Protein AF-A0AAV0W9L5-F1 (afdb_monomer)

Structure (mmCIF, N/CA/C/O backbone):
data_AF-A0AAV0W9L5-F1
#
_entry.id   AF-A0AAV0W9L5-F1
#
loop_
_atom_site.group_PDB
_atom_site.id
_atom_site.type_symbol
_atom_site.label_atom_id
_atom_site.label_alt_id
_atom_site.label_comp_id
_atom_site.label_asym_id
_atom_site.label_entity_id
_atom_site.label_seq_id
_atom_site.pdbx_PDB_ins_code
_atom_site.Cartn_x
_atom_site.Cartn_y
_atom_site.Cartn_z
_atom_site.occupancy
_atom_site.B_iso_or_equiv
_atom_site.auth_seq_id
_atom_site.auth_comp_id
_atom_site.auth_asym_id
_atom_site.auth_atom_id
_atom_site.pdbx_PDB_model_num
ATOM 1 N N . MET A 1 1 ? 42.269 -16.163 -58.614 1.00 36.28 1 MET A N 1
ATOM 2 C CA . MET A 1 1 ? 41.557 -16.070 -57.320 1.00 36.28 1 MET A CA 1
ATOM 3 C C . MET A 1 1 ? 40.620 -14.873 -57.363 1.00 36.28 1 MET A C 1
ATOM 5 O O . MET A 1 1 ? 41.097 -13.750 -57.353 1.00 36.28 1 MET A O 1
ATOM 9 N N . LYS A 1 2 ? 39.309 -15.096 -57.503 1.00 40.75 2 LYS A N 1
ATOM 10 C CA . LYS A 1 2 ? 38.299 -14.035 -57.377 1.00 40.75 2 LYS A CA 1
ATOM 11 C C . LYS A 1 2 ? 37.856 -13.995 -55.917 1.00 40.75 2 LYS A C 1
ATOM 13 O O . LYS A 1 2 ? 37.366 -15.004 -55.423 1.00 40.75 2 LYS A O 1
ATOM 18 N N . ARG A 1 3 ? 38.032 -12.860 -55.246 1.00 41.53 3 ARG A N 1
ATOM 19 C CA . ARG A 1 3 ? 37.416 -12.588 -53.945 1.00 41.53 3 ARG A CA 1
ATOM 20 C C . ARG A 1 3 ? 36.785 -11.207 -54.044 1.00 41.53 3 ARG A C 1
ATOM 22 O O . ARG A 1 3 ? 37.485 -10.204 -54.087 1.00 41.53 3 ARG A O 1
ATOM 29 N N . SER A 1 4 ? 35.472 -11.192 -54.225 1.00 47.16 4 SER A N 1
ATOM 30 C CA . SER A 1 4 ? 34.643 -9.992 -54.219 1.00 47.16 4 SER A CA 1
ATOM 31 C C . SER A 1 4 ? 33.645 -10.179 -53.090 1.00 47.16 4 SER A C 1
ATOM 33 O O . SER A 1 4 ? 32.497 -10.528 -53.345 1.00 47.16 4 SER A O 1
ATOM 35 N N . ASP A 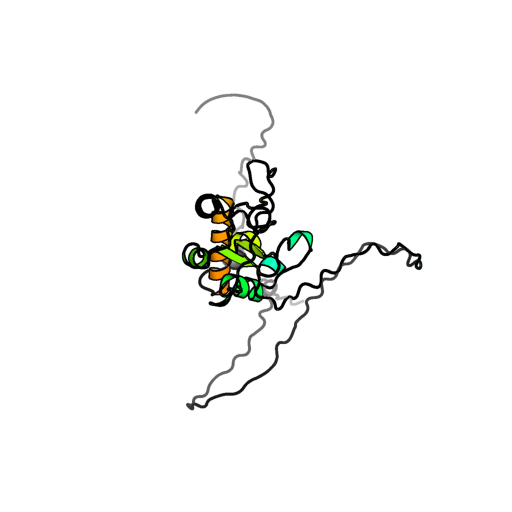1 5 ? 34.099 -9.945 -51.865 1.00 51.50 5 ASP A N 1
ATOM 36 C CA . ASP A 1 5 ? 33.205 -9.804 -50.723 1.00 51.50 5 ASP A CA 1
ATOM 37 C C . ASP A 1 5 ? 33.152 -8.303 -50.430 1.00 51.50 5 ASP A C 1
ATOM 39 O O . ASP A 1 5 ? 34.161 -7.686 -50.073 1.00 51.50 5 ASP A O 1
ATOM 43 N N . LYS A 1 6 ? 32.006 -7.669 -50.704 1.00 64.31 6 LYS A N 1
ATOM 44 C CA . LYS A 1 6 ? 31.825 -6.249 -50.393 1.00 64.31 6 LYS A CA 1
ATOM 45 C C . LYS A 1 6 ? 31.810 -6.119 -48.874 1.00 64.31 6 LYS A C 1
ATOM 47 O O . LYS A 1 6 ? 31.148 -6.887 -48.188 1.00 64.31 6 LYS A O 1
ATOM 52 N N . ILE A 1 7 ? 32.474 -5.096 -48.339 1.00 51.09 7 ILE A N 1
ATOM 53 C CA . ILE A 1 7 ? 32.541 -4.838 -46.887 1.00 51.09 7 ILE A CA 1
ATOM 54 C C . ILE A 1 7 ? 31.151 -4.697 -46.228 1.00 51.09 7 ILE A C 1
ATOM 56 O O . ILE A 1 7 ? 31.009 -4.859 -45.020 1.00 51.09 7 ILE A O 1
ATOM 60 N N . THR A 1 8 ? 30.113 -4.438 -47.030 1.00 50.66 8 THR A N 1
ATOM 61 C CA . THR A 1 8 ? 28.702 -4.408 -46.625 1.00 50.66 8 THR A CA 1
ATOM 62 C C . THR A 1 8 ? 28.175 -5.756 -46.129 1.00 50.66 8 THR A C 1
ATOM 64 O O . THR A 1 8 ? 27.226 -5.777 -45.351 1.00 50.66 8 THR A O 1
ATOM 67 N N . ASP A 1 9 ? 28.789 -6.870 -46.527 1.00 51.19 9 ASP A N 1
ATOM 68 C CA . ASP A 1 9 ? 28.332 -8.214 -46.162 1.00 51.19 9 ASP A CA 1
ATOM 69 C C . ASP A 1 9 ? 28.755 -8.618 -44.740 1.00 51.19 9 ASP A C 1
ATOM 71 O O . ASP A 1 9 ? 28.134 -9.488 -44.134 1.00 51.19 9 ASP A O 1
ATOM 75 N N . LEU A 1 10 ? 29.735 -7.921 -44.150 1.00 50.38 10 LEU A N 1
ATOM 76 C CA . LEU A 1 10 ? 30.171 -8.130 -42.762 1.00 50.38 10 LEU A CA 1
ATOM 77 C C . LEU A 1 10 ? 29.168 -7.601 -41.722 1.00 50.38 10 LEU A C 1
ATOM 79 O O . LEU A 1 10 ? 29.225 -7.999 -40.561 1.00 50.38 10 LEU A O 1
ATOM 83 N N . PHE A 1 11 ? 28.246 -6.721 -42.126 1.00 50.25 11 PHE A N 1
ATOM 84 C CA . PHE A 1 11 ? 27.279 -6.073 -41.232 1.00 50.25 11 PHE A CA 1
ATOM 85 C C . PHE A 1 11 ? 25.836 -6.543 -41.443 1.00 50.25 11 PHE A C 1
ATOM 87 O O . PHE A 1 11 ? 24.908 -5.926 -40.914 1.00 50.25 11 PHE A O 1
ATOM 94 N N . GLN A 1 12 ? 25.618 -7.641 -42.175 1.00 47.16 12 GLN A N 1
ATOM 95 C CA . GLN A 1 12 ? 24.298 -8.264 -42.244 1.00 47.16 12 GLN A CA 1
ATOM 96 C C . GLN A 1 12 ? 23.963 -8.914 -40.894 1.00 47.16 12 GLN A C 1
ATOM 98 O O . GLN A 1 12 ? 24.147 -10.110 -40.674 1.00 47.16 12 GLN A O 1
ATOM 103 N N . LEU A 1 13 ? 23.446 -8.104 -39.967 1.00 46.97 13 LEU A N 1
ATOM 104 C CA . LEU A 1 13 ? 22.686 -8.599 -38.830 1.00 46.97 13 LEU A CA 1
ATOM 105 C C . LEU A 1 13 ? 21.569 -9.478 -39.387 1.00 46.97 13 LEU A C 1
ATOM 107 O O . LEU A 1 13 ? 20.776 -9.035 -40.220 1.00 46.97 13 LEU A O 1
ATOM 111 N N . ARG A 1 14 ? 21.538 -10.729 -38.927 1.00 36.94 14 ARG A N 1
ATOM 112 C CA . ARG A 1 14 ? 20.498 -11.719 -39.200 1.00 36.94 14 ARG A CA 1
ATOM 113 C C . ARG A 1 14 ? 19.131 -11.089 -38.930 1.00 36.94 14 ARG A C 1
ATOM 115 O O . ARG A 1 14 ? 18.663 -11.054 -37.797 1.00 36.94 14 ARG A O 1
ATOM 122 N N . THR A 1 15 ? 18.494 -10.561 -39.968 1.00 37.28 15 THR A N 1
ATOM 123 C CA . THR A 1 15 ? 17.088 -10.189 -39.894 1.00 37.28 15 THR A CA 1
ATOM 124 C C . THR A 1 15 ? 16.319 -11.494 -39.988 1.00 37.28 15 THR A C 1
ATOM 126 O O . THR A 1 15 ? 16.286 -12.147 -41.031 1.00 37.28 15 THR A O 1
ATOM 129 N N . ASN A 1 16 ? 15.739 -11.930 -38.870 1.00 31.92 16 ASN A N 1
ATOM 130 C CA . ASN A 1 16 ? 14.696 -12.940 -38.932 1.00 31.92 16 ASN A CA 1
ATOM 131 C C . ASN A 1 16 ? 13.551 -12.324 -39.738 1.00 31.92 16 ASN A C 1
ATOM 133 O O . ASN A 1 16 ? 12.864 -11.406 -39.292 1.00 31.92 16 ASN A O 1
ATOM 137 N N . LYS A 1 17 ? 13.436 -12.779 -40.982 1.00 34.38 17 LYS A N 1
ATOM 138 C CA . LYS A 1 17 ? 12.419 -12.375 -41.940 1.00 34.38 17 LYS A CA 1
ATOM 139 C C . LYS A 1 17 ? 11.072 -12.852 -41.398 1.00 34.38 17 LYS A C 1
ATOM 141 O O . LYS A 1 17 ? 10.815 -14.052 -41.370 1.00 34.38 17 LYS A O 1
ATOM 146 N N . LEU A 1 18 ? 10.235 -11.924 -40.944 1.00 32.75 18 LEU A N 1
ATOM 147 C CA . LEU A 1 18 ? 8.829 -12.215 -40.676 1.00 32.75 18 LEU A CA 1
ATOM 148 C C . LEU A 1 18 ? 8.148 -12.552 -42.023 1.00 32.75 18 LEU A C 1
ATOM 150 O O . LEU A 1 18 ? 8.440 -11.869 -43.016 1.00 32.75 18 LEU A O 1
ATOM 154 N N . PRO A 1 19 ? 7.299 -13.592 -42.115 1.00 31.72 19 PRO A N 1
ATOM 155 C CA . PRO A 1 19 ? 6.666 -13.961 -43.377 1.00 31.72 19 PRO A CA 1
ATOM 156 C C . PRO A 1 19 ? 5.723 -12.854 -43.857 1.00 31.72 19 PRO A C 1
ATOM 158 O O . PRO A 1 19 ? 4.956 -12.297 -43.076 1.00 31.72 19 PRO A O 1
ATOM 161 N N . LYS A 1 20 ? 5.771 -12.558 -45.159 1.00 33.00 20 LYS A N 1
ATOM 162 C CA . LYS A 1 20 ? 4.739 -11.779 -45.849 1.00 33.00 20 LYS A CA 1
ATOM 163 C C . LYS A 1 20 ? 3.545 -12.693 -46.120 1.00 33.00 20 LYS A C 1
ATOM 165 O O . LYS A 1 20 ? 3.737 -13.745 -46.725 1.00 33.00 20 LYS A O 1
ATOM 170 N N . THR A 1 21 ? 2.342 -12.257 -45.773 1.00 28.84 21 THR A N 1
ATOM 171 C CA . THR A 1 21 ? 1.103 -12.731 -46.398 1.00 28.84 21 THR A CA 1
ATOM 172 C C . THR A 1 21 ? 0.445 -11.548 -47.103 1.00 28.84 21 THR A C 1
ATOM 174 O O . THR A 1 21 ? 0.344 -10.459 -46.544 1.00 28.84 21 THR A O 1
ATOM 177 N N . THR A 1 22 ? 0.078 -11.754 -48.364 1.00 28.27 22 THR A N 1
ATOM 178 C CA . THR A 1 22 ? -0.731 -10.843 -49.179 1.00 28.27 22 THR A CA 1
ATOM 179 C C . THR A 1 22 ? -2.126 -11.436 -49.343 1.00 28.27 22 THR A C 1
ATOM 181 O O . THR A 1 22 ? -2.240 -12.593 -49.739 1.00 28.27 22 THR A O 1
ATOM 184 N N . ASP A 1 23 ? -3.108 -10.590 -49.031 1.00 30.20 23 ASP A N 1
ATOM 185 C CA . ASP A 1 23 ? -4.458 -10.407 -49.582 1.00 30.20 23 ASP A CA 1
ATOM 186 C C . ASP A 1 23 ? -5.459 -11.575 -49.639 1.00 30.20 23 ASP A C 1
ATOM 188 O O . ASP A 1 23 ? -5.257 -12.579 -50.317 1.00 30.20 23 ASP A O 1
ATOM 192 N N . THR A 1 24 ? -6.624 -11.380 -49.004 1.00 29.44 24 THR A N 1
ATOM 193 C CA . THR A 1 24 ? -7.940 -11.253 -49.678 1.00 29.44 24 THR A CA 1
ATOM 194 C C . THR A 1 24 ? -9.064 -10.940 -48.677 1.00 29.44 24 THR A C 1
ATOM 196 O O . THR A 1 24 ? -9.029 -11.346 -47.517 1.00 29.44 24 THR A O 1
ATOM 199 N N . ASP A 1 25 ? -10.038 -10.168 -49.155 1.00 27.20 25 ASP A N 1
ATOM 200 C CA . ASP A 1 25 ? -11.233 -9.666 -48.471 1.00 27.20 25 ASP A CA 1
ATOM 201 C C . ASP A 1 25 ? -12.194 -10.776 -47.992 1.00 27.20 25 ASP A C 1
ATOM 203 O O . ASP A 1 25 ? -12.324 -11.797 -48.663 1.00 27.20 25 ASP A O 1
ATOM 207 N N . ASN A 1 26 ? -12.932 -10.556 -46.887 1.00 27.97 26 ASN A N 1
ATOM 208 C CA . ASN A 1 26 ? -14.406 -10.40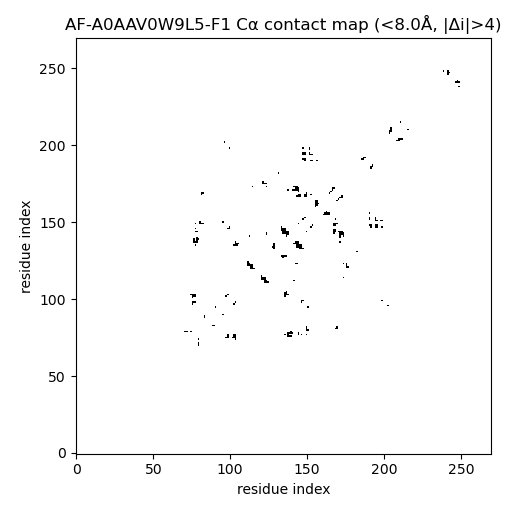6 -46.845 1.00 27.97 26 ASN A CA 1
ATOM 209 C C . ASN A 1 26 ? -14.998 -10.583 -45.416 1.00 27.97 26 ASN A C 1
ATOM 211 O O . ASN A 1 26 ? -14.433 -11.227 -44.538 1.00 27.97 26 ASN A O 1
ATOM 215 N N . ILE A 1 27 ? -16.159 -9.959 -45.226 1.00 31.06 27 ILE A N 1
ATOM 216 C CA . ILE A 1 27 ? -16.960 -9.670 -44.024 1.00 31.06 27 ILE A CA 1
ATOM 217 C C . ILE A 1 27 ? -17.587 -10.908 -43.342 1.00 31.06 27 ILE A C 1
ATOM 219 O O . ILE A 1 27 ? -18.083 -11.799 -44.026 1.00 31.06 27 ILE A O 1
ATOM 223 N N . GLY A 1 28 ? -17.728 -10.875 -42.003 1.00 23.97 28 GLY A N 1
ATOM 224 C CA . GLY A 1 28 ? -18.746 -11.653 -41.270 1.00 23.97 28 GLY A CA 1
ATOM 225 C C . GLY A 1 28 ? -18.508 -11.819 -39.759 1.00 23.97 28 GLY A C 1
ATOM 226 O O . GLY A 1 28 ? -17.534 -12.438 -39.354 1.00 23.97 28 GLY A O 1
ATOM 227 N N . ASN A 1 29 ? -19.420 -11.289 -38.933 1.00 27.05 29 ASN A N 1
ATOM 228 C CA . ASN A 1 29 ? -19.552 -11.537 -37.483 1.00 27.05 29 ASN A CA 1
ATOM 229 C C . ASN A 1 29 ? -19.685 -13.036 -37.136 1.00 27.05 29 ASN A C 1
ATOM 231 O O . ASN A 1 29 ? -20.270 -13.756 -37.938 1.00 27.05 29 ASN A O 1
ATOM 235 N N . ILE A 1 30 ? -19.282 -13.447 -35.916 1.00 28.11 30 ILE A N 1
ATOM 236 C CA . ILE A 1 30 ? -20.011 -14.317 -34.948 1.00 28.11 30 ILE A CA 1
ATOM 237 C C . ILE A 1 30 ? -19.164 -14.518 -33.662 1.00 28.11 30 ILE A C 1
ATOM 239 O O . ILE A 1 30 ? -17.937 -14.523 -33.698 1.00 28.11 30 ILE A O 1
ATOM 243 N N . GLU A 1 31 ? -19.864 -14.623 -32.527 1.00 24.39 31 GLU A N 1
ATOM 244 C CA . GLU A 1 31 ? -19.412 -14.750 -31.133 1.00 24.39 31 GLU A CA 1
ATOM 245 C C . GLU A 1 31 ? -18.663 -16.049 -30.753 1.00 24.39 31 GLU A C 1
ATOM 247 O O . GLU A 1 31 ? -18.917 -17.116 -31.302 1.00 24.39 31 GLU A O 1
ATOM 252 N N . SER A 1 32 ? -17.898 -15.934 -29.652 1.00 27.36 32 SER A N 1
ATOM 253 C CA . SER A 1 32 ? -17.550 -16.941 -28.621 1.00 27.36 32 SER A CA 1
ATOM 254 C C . SER A 1 32 ? -16.733 -18.192 -28.994 1.00 27.36 32 SER A C 1
ATOM 256 O O . SER A 1 32 ? -17.109 -18.956 -29.871 1.00 27.36 32 SER A O 1
ATOM 258 N N . VAL A 1 33 ? -15.658 -18.446 -28.230 1.00 28.22 33 VAL A N 1
ATOM 259 C CA . VAL A 1 33 ? -15.393 -19.657 -27.408 1.00 28.22 33 VAL A CA 1
ATOM 260 C C . VAL A 1 33 ? -13.917 -19.682 -26.960 1.00 28.22 33 VAL A C 1
ATOM 262 O O . VAL A 1 33 ? -13.027 -19.113 -27.587 1.00 28.22 33 VAL A O 1
ATOM 265 N N . GLU A 1 34 ? -13.729 -20.282 -25.790 1.00 26.25 34 GLU A N 1
ATOM 266 C CA . GLU A 1 34 ? -12.566 -20.385 -24.916 1.00 26.25 34 GLU A CA 1
ATOM 267 C C . GLU A 1 34 ? -11.383 -21.234 -25.443 1.00 26.25 34 GLU A C 1
ATOM 269 O O . GLU A 1 34 ? -11.541 -22.124 -26.274 1.00 26.25 34 GLU A O 1
ATOM 274 N N . ASN A 1 35 ? -10.244 -21.013 -24.771 1.00 27.08 35 ASN A N 1
ATOM 275 C CA . ASN A 1 35 ? -9.199 -21.968 -24.367 1.00 27.08 35 ASN A CA 1
ATOM 276 C C . ASN A 1 35 ? -7.935 -22.258 -25.217 1.00 27.08 35 ASN A C 1
ATOM 278 O O . ASN A 1 35 ? -7.963 -22.714 -26.352 1.00 27.08 35 ASN A O 1
ATOM 282 N N . GLU A 1 36 ? -6.823 -22.088 -24.478 1.00 26.47 36 GLU A N 1
ATOM 283 C CA . GLU A 1 36 ? -5.532 -22.800 -24.472 1.00 26.47 36 GLU A CA 1
ATOM 284 C C . GLU A 1 36 ? -4.489 -22.576 -25.585 1.00 26.47 36 GLU A C 1
ATOM 286 O O . GLU A 1 36 ? -4.580 -23.098 -26.691 1.00 26.47 36 GLU A O 1
ATOM 291 N N . ASN A 1 37 ? -3.381 -21.904 -25.220 1.00 28.44 37 ASN A N 1
ATOM 292 C CA . ASN A 1 37 ? -2.069 -22.552 -25.009 1.00 28.44 37 ASN A CA 1
ATOM 293 C C . ASN A 1 37 ? -0.967 -21.510 -24.718 1.00 28.44 37 ASN A C 1
ATOM 295 O O . ASN A 1 37 ? -0.464 -20.842 -25.622 1.00 28.44 37 ASN A O 1
ATOM 299 N N . VAL A 1 38 ? -0.549 -21.388 -23.453 1.00 30.02 38 VAL A N 1
ATOM 300 C CA . VAL A 1 38 ? 0.655 -20.626 -23.076 1.00 30.02 38 VAL A CA 1
ATOM 301 C C . VAL A 1 38 ? 1.852 -21.571 -23.140 1.00 30.02 38 VAL A C 1
ATOM 303 O O . VAL A 1 38 ? 2.041 -22.416 -22.270 1.00 30.02 38 VAL A O 1
ATOM 306 N N . VAL A 1 39 ? 2.665 -21.428 -24.187 1.00 27.72 39 VAL A N 1
ATOM 307 C CA . VAL A 1 39 ? 3.975 -22.080 -24.288 1.00 27.72 39 VAL A CA 1
ATOM 308 C C . VAL A 1 39 ? 4.951 -21.377 -23.345 1.00 27.72 39 VAL A C 1
ATOM 310 O O . VAL A 1 39 ? 5.401 -20.259 -23.594 1.00 27.72 39 VAL A O 1
ATOM 313 N N . SER A 1 40 ? 5.286 -22.058 -22.253 1.00 28.11 40 SER A N 1
ATOM 314 C CA . SER A 1 40 ? 6.380 -21.707 -21.349 1.00 28.11 40 SER A CA 1
ATOM 315 C C . SER A 1 40 ? 7.719 -21.938 -22.051 1.00 28.11 40 SER A C 1
ATOM 317 O O . SER A 1 40 ? 8.072 -23.076 -22.348 1.00 28.11 40 SER A O 1
ATOM 319 N N . THR A 1 41 ? 8.486 -20.877 -22.308 1.00 27.56 41 THR A N 1
ATOM 320 C CA . THR A 1 41 ? 9.897 -21.015 -22.704 1.00 27.56 41 THR A CA 1
ATOM 321 C C . THR A 1 41 ? 10.770 -20.719 -21.491 1.00 27.56 41 THR A C 1
ATOM 323 O O . THR A 1 41 ? 10.965 -19.564 -21.116 1.00 27.56 41 THR A O 1
ATOM 326 N N . SER A 1 42 ? 11.262 -21.780 -20.857 1.00 31.06 42 SER A N 1
ATOM 327 C CA . SER A 1 42 ? 12.259 -21.732 -19.788 1.00 31.06 42 SER A CA 1
ATOM 328 C C . SER A 1 42 ? 13.623 -21.393 -20.389 1.00 31.06 42 SER A C 1
ATOM 330 O O . SER A 1 42 ? 14.108 -22.110 -21.263 1.00 31.06 42 SER A O 1
ATOM 332 N N . ILE A 1 43 ? 14.251 -20.309 -19.935 1.00 29.16 43 ILE A N 1
ATOM 333 C CA . ILE A 1 43 ? 15.624 -19.964 -20.316 1.00 29.16 43 ILE A CA 1
ATOM 334 C C . ILE A 1 43 ? 16.558 -20.595 -19.278 1.00 29.16 43 ILE A C 1
ATOM 336 O O . ILE A 1 43 ? 16.564 -20.187 -18.118 1.00 29.16 43 ILE A O 1
ATOM 340 N N . ASN A 1 44 ? 17.314 -21.608 -19.710 1.00 27.98 44 ASN A N 1
ATOM 341 C CA . ASN A 1 44 ? 18.426 -22.198 -18.966 1.00 27.98 44 ASN A CA 1
ATOM 342 C C . ASN A 1 44 ? 19.553 -21.172 -18.816 1.00 27.98 44 ASN A C 1
ATOM 344 O O . ASN A 1 44 ? 19.990 -20.584 -19.806 1.00 27.98 44 ASN A O 1
ATOM 348 N N . PHE A 1 45 ? 20.041 -20.992 -17.591 1.00 28.64 45 PHE A N 1
ATOM 349 C CA . PHE A 1 45 ? 21.291 -20.291 -17.324 1.00 28.64 45 PHE A CA 1
ATOM 350 C C . PHE A 1 45 ? 22.376 -21.345 -17.083 1.00 28.64 45 PHE A C 1
ATOM 352 O O . PHE A 1 45 ? 22.375 -22.009 -16.047 1.00 28.64 45 PHE A O 1
ATOM 359 N N . ASP A 1 46 ? 23.275 -21.510 -18.054 1.00 26.77 46 ASP A N 1
ATOM 360 C CA . ASP A 1 46 ? 24.507 -22.279 -17.879 1.00 26.77 46 ASP A CA 1
ATOM 361 C C . ASP A 1 46 ? 25.371 -21.593 -16.814 1.00 26.77 46 ASP A C 1
ATOM 363 O O . ASP A 1 46 ? 25.754 -20.430 -16.951 1.00 26.77 46 ASP A O 1
ATOM 367 N N . SER A 1 47 ? 25.666 -22.317 -15.737 1.00 35.00 47 SER A N 1
ATOM 368 C CA . SER A 1 47 ? 26.721 -21.976 -14.784 1.00 35.00 47 SER A CA 1
ATOM 369 C C . SER A 1 47 ? 27.761 -23.086 -14.844 1.00 35.00 47 SER A C 1
ATOM 371 O O . SER A 1 47 ? 27.507 -24.198 -14.385 1.00 35.00 47 SER A O 1
ATOM 373 N N . GLN A 1 48 ? 28.914 -22.790 -15.439 1.00 30.66 48 GLN A N 1
ATOM 374 C CA . GLN A 1 48 ? 30.114 -23.613 -15.325 1.00 30.66 48 GLN A CA 1
ATOM 375 C C . GLN A 1 48 ? 31.074 -22.997 -14.302 1.00 30.66 48 GLN A C 1
ATOM 377 O O . GLN A 1 48 ? 31.230 -21.779 -14.238 1.00 30.66 48 GLN A O 1
ATOM 382 N N . ASP A 1 49 ? 31.701 -23.908 -13.557 1.00 30.05 49 ASP A N 1
ATOM 383 C CA . ASP A 1 49 ? 32.853 -23.784 -12.659 1.00 30.05 49 ASP A CA 1
ATOM 384 C C . ASP A 1 49 ? 32.654 -23.217 -11.247 1.00 30.05 49 ASP A C 1
ATOM 386 O O . ASP A 1 49 ? 32.975 -22.064 -10.981 1.00 30.05 49 ASP A O 1
ATOM 390 N N . ILE A 1 50 ? 32.299 -24.108 -10.303 1.00 31.78 50 ILE A N 1
ATOM 391 C CA . ILE A 1 50 ? 33.102 -24.357 -9.085 1.00 31.78 50 ILE A CA 1
ATOM 392 C C . ILE A 1 50 ? 33.129 -25.876 -8.822 1.00 31.78 50 ILE A C 1
ATOM 394 O O . ILE A 1 50 ? 32.104 -26.550 -8.902 1.00 31.78 50 ILE A O 1
ATOM 398 N N . GLY A 1 51 ? 34.335 -26.394 -8.576 1.00 29.14 51 GLY A N 1
ATOM 399 C CA . GLY A 1 51 ? 34.709 -27.804 -8.607 1.00 29.14 51 GLY A CA 1
ATOM 400 C C . GLY A 1 51 ? 33.999 -28.750 -7.636 1.00 29.14 51 GLY A C 1
ATOM 401 O O . GLY A 1 51 ? 33.519 -28.382 -6.565 1.00 29.14 51 GLY A O 1
ATOM 402 N N . SER A 1 52 ? 33.993 -30.007 -8.070 1.00 34.16 52 SER A N 1
ATOM 403 C CA . SER A 1 52 ? 33.674 -31.210 -7.314 1.00 34.16 52 SER A CA 1
ATOM 404 C C . SER A 1 52 ? 34.591 -31.371 -6.106 1.00 34.16 52 SER A C 1
ATOM 406 O O . SER A 1 52 ? 35.797 -31.224 -6.262 1.00 34.16 52 SER A O 1
ATOM 408 N N . ASP A 1 53 ? 34.030 -31.738 -4.954 1.00 30.00 53 ASP A N 1
ATOM 409 C CA . ASP A 1 53 ? 34.471 -32.916 -4.199 1.00 30.00 53 ASP A CA 1
ATOM 410 C C . ASP A 1 53 ? 33.480 -33.259 -3.069 1.00 30.00 53 ASP A C 1
ATOM 412 O O . ASP A 1 53 ? 33.067 -32.412 -2.282 1.00 30.00 53 ASP A O 1
ATOM 416 N N . ASN A 1 54 ? 33.157 -34.555 -2.999 1.00 35.31 54 ASN A N 1
ATOM 417 C CA . ASN A 1 54 ? 32.525 -35.306 -1.905 1.00 35.31 54 ASN A CA 1
ATOM 418 C C . ASN A 1 54 ? 31.017 -35.146 -1.629 1.00 35.31 54 ASN A C 1
ATOM 420 O O . ASN A 1 54 ? 30.567 -34.464 -0.712 1.00 35.31 54 ASN A O 1
ATOM 424 N N . ILE A 1 55 ? 30.251 -35.988 -2.332 1.00 35.81 55 ILE A N 1
ATOM 425 C CA . ILE A 1 55 ? 29.024 -36.607 -1.816 1.00 35.81 55 ILE A CA 1
ATOM 426 C C . ILE A 1 55 ? 29.424 -37.618 -0.729 1.00 35.81 55 ILE A C 1
ATOM 428 O O . ILE A 1 55 ? 30.027 -38.649 -1.020 1.00 35.81 55 ILE A O 1
ATOM 432 N N . GLY A 1 56 ? 29.081 -37.312 0.522 1.00 28.66 56 GLY A N 1
ATOM 433 C CA . GLY A 1 56 ? 29.192 -38.201 1.677 1.00 28.66 56 GLY A CA 1
ATOM 434 C C . GLY A 1 56 ? 27.908 -38.151 2.508 1.00 28.66 56 GLY A C 1
ATOM 435 O O . GLY A 1 56 ? 27.386 -37.077 2.791 1.00 28.66 56 GLY A O 1
ATOM 436 N N . ASN A 1 57 ? 27.381 -39.330 2.833 1.00 29.67 57 ASN A N 1
ATOM 437 C CA . ASN A 1 57 ? 26.089 -39.585 3.471 1.00 29.67 57 ASN A CA 1
ATOM 438 C C . ASN A 1 57 ? 25.865 -38.908 4.841 1.00 29.67 57 ASN A C 1
ATOM 440 O O . ASN A 1 57 ? 26.732 -38.933 5.705 1.00 29.67 57 ASN A O 1
ATOM 444 N N . ILE A 1 58 ? 24.629 -38.415 5.006 1.00 41.16 58 ILE A N 1
ATOM 445 C CA . ILE A 1 58 ? 23.702 -38.491 6.158 1.00 41.16 58 ILE A CA 1
ATOM 446 C C . ILE A 1 58 ? 24.325 -38.751 7.542 1.00 41.16 58 ILE A C 1
ATOM 448 O O . ILE A 1 58 ? 24.637 -39.897 7.827 1.00 41.16 58 ILE A O 1
ATOM 452 N N . GLU A 1 59 ? 24.252 -37.766 8.453 1.00 26.58 59 GLU A N 1
ATOM 453 C CA . GLU A 1 59 ? 23.835 -37.982 9.853 1.00 26.58 59 GLU A CA 1
ATOM 454 C C . GLU A 1 59 ? 23.122 -36.742 10.440 1.00 26.58 59 GLU A C 1
ATOM 456 O O . GLU A 1 59 ? 23.635 -35.627 10.432 1.00 26.58 59 GLU A O 1
ATOM 461 N N . ASN A 1 60 ? 21.903 -36.981 10.937 1.00 40.25 60 ASN A N 1
ATOM 462 C CA . ASN A 1 60 ? 21.161 -36.275 11.989 1.00 40.25 60 ASN A CA 1
ATOM 463 C C . ASN A 1 60 ? 21.664 -34.895 12.465 1.00 40.25 60 ASN A C 1
ATOM 465 O O . ASN A 1 60 ? 22.497 -34.806 13.368 1.00 40.25 60 ASN A O 1
ATOM 469 N N . VAL A 1 61 ? 20.962 -33.830 12.061 1.00 31.47 61 VAL A N 1
ATOM 470 C CA . VAL A 1 61 ? 20.815 -32.636 12.907 1.00 31.47 61 VAL A CA 1
ATOM 471 C C . VAL A 1 61 ? 19.330 -32.385 13.156 1.00 31.47 61 VAL A C 1
ATOM 473 O O . VAL A 1 61 ? 18.522 -32.218 12.249 1.00 31.47 61 VAL A O 1
ATOM 476 N N . LYS A 1 62 ? 19.013 -32.482 14.443 1.00 28.92 62 LYS A N 1
ATOM 477 C CA . LYS A 1 62 ? 17.725 -32.447 15.129 1.00 28.92 62 LYS A CA 1
ATOM 478 C C . LYS A 1 62 ? 16.738 -31.417 14.566 1.00 28.92 62 LYS A C 1
ATOM 480 O O . LYS A 1 62 ? 17.068 -30.248 14.415 1.00 28.92 62 LYS A O 1
ATOM 485 N N . ASN A 1 63 ? 15.498 -31.882 14.386 1.00 35.00 63 ASN A N 1
ATOM 486 C CA . ASN A 1 63 ? 14.282 -31.074 14.338 1.00 35.00 63 ASN A CA 1
ATOM 487 C C . ASN A 1 63 ? 14.309 -29.993 15.427 1.00 35.00 63 ASN A C 1
ATOM 489 O O . ASN A 1 63 ? 14.128 -30.297 16.608 1.00 35.00 63 ASN A O 1
ATOM 493 N N . GLU A 1 64 ? 14.448 -28.738 15.021 1.00 30.02 64 GLU A N 1
ATOM 494 C CA . GLU A 1 64 ? 13.955 -27.618 15.807 1.00 30.02 64 GLU A CA 1
ATOM 495 C C . GLU A 1 64 ? 12.561 -27.261 15.289 1.00 30.02 64 GLU A C 1
ATOM 497 O O . GLU A 1 64 ? 12.351 -27.043 14.097 1.00 30.02 64 GLU A O 1
ATOM 502 N N . ASN A 1 65 ? 11.591 -27.295 16.203 1.00 40.50 65 ASN A N 1
ATOM 503 C CA . ASN A 1 65 ? 10.176 -27.027 15.976 1.00 40.50 65 ASN A CA 1
ATOM 504 C C . ASN A 1 65 ? 9.958 -25.691 15.249 1.00 40.50 65 ASN A C 1
ATOM 506 O O . ASN A 1 65 ? 9.817 -24.644 15.884 1.00 40.50 65 ASN A O 1
ATOM 510 N N . VAL A 1 66 ? 9.824 -25.730 13.925 1.00 38.28 66 VAL A N 1
ATOM 511 C CA . VAL A 1 66 ? 9.110 -24.679 13.205 1.00 38.28 66 VAL A CA 1
ATOM 512 C C . VAL A 1 66 ? 7.641 -24.885 13.539 1.00 38.28 66 VAL A C 1
ATOM 514 O O . VAL A 1 66 ? 6.998 -25.812 13.051 1.00 38.28 66 VAL A O 1
ATOM 517 N N . VAL A 1 67 ? 7.116 -24.048 14.435 1.00 35.62 67 VAL A N 1
ATOM 518 C CA . VAL A 1 67 ? 5.674 -23.908 14.636 1.00 35.62 67 VAL A CA 1
ATOM 519 C C . VAL A 1 67 ? 5.096 -23.449 13.303 1.00 35.62 67 VAL A C 1
ATOM 521 O O . VAL A 1 67 ? 5.080 -22.260 12.983 1.00 35.62 67 VAL A O 1
ATOM 524 N N . SER A 1 68 ? 4.641 -24.414 12.508 1.00 36.94 68 SER A N 1
ATOM 525 C CA . SER A 1 68 ? 3.813 -24.198 11.333 1.00 36.94 68 SER A CA 1
ATOM 526 C C . SER A 1 68 ? 2.501 -23.603 11.819 1.00 36.94 68 SER A C 1
ATOM 528 O O . SER A 1 68 ? 1.528 -24.307 12.077 1.00 36.94 68 SER A O 1
ATOM 530 N N . THR A 1 69 ? 2.486 -22.286 12.013 1.00 43.41 69 THR A N 1
ATOM 531 C CA . THR A 1 69 ? 1.232 -21.554 12.134 1.00 43.41 69 THR A CA 1
ATOM 532 C C . THR A 1 69 ? 0.563 -21.717 10.782 1.00 43.41 69 THR A C 1
ATOM 534 O O . THR A 1 69 ? 0.992 -21.112 9.802 1.00 43.41 69 THR A O 1
ATOM 537 N N . SER A 1 70 ? -0.421 -22.605 10.702 1.00 54.50 70 SER A N 1
ATOM 538 C CA . SER A 1 70 ? -1.243 -22.803 9.519 1.00 54.50 70 SER A CA 1
ATOM 539 C C . SER A 1 70 ? -2.022 -21.515 9.266 1.00 54.50 70 SER A C 1
ATOM 541 O O . SER A 1 70 ? -3.115 -21.304 9.786 1.00 54.50 70 SER A O 1
ATOM 543 N N . ILE A 1 71 ? -1.422 -20.592 8.513 1.00 57.94 71 ILE A N 1
ATOM 544 C CA . ILE A 1 71 ? -2.117 -19.384 8.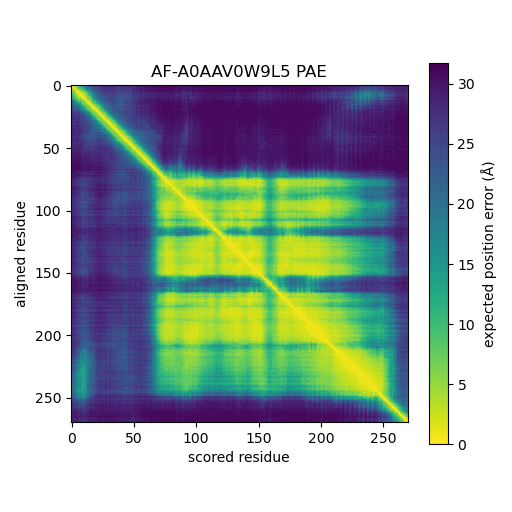087 1.00 57.94 71 ILE A CA 1
ATOM 545 C C . ILE A 1 71 ? -3.187 -19.830 7.107 1.00 57.94 71 ILE A C 1
ATOM 547 O O . ILE A 1 71 ? -2.891 -20.387 6.053 1.00 57.94 71 ILE A O 1
ATOM 551 N N . ASN A 1 72 ? -4.441 -19.585 7.467 1.00 65.12 72 ASN A N 1
ATOM 552 C CA . ASN A 1 72 ? -5.533 -19.712 6.526 1.00 65.12 72 ASN A CA 1
ATOM 553 C C . ASN A 1 72 ? -5.429 -18.560 5.511 1.00 65.12 72 ASN A C 1
ATOM 555 O O . ASN A 1 72 ? -5.913 -17.454 5.761 1.00 65.12 72 ASN A O 1
ATOM 559 N N . PHE A 1 73 ? -4.763 -18.823 4.385 1.00 65.06 73 PHE A N 1
ATOM 560 C CA . PHE A 1 73 ? -4.559 -17.872 3.288 1.00 65.06 73 PHE A CA 1
ATOM 561 C C . PHE A 1 73 ? -5.865 -17.438 2.598 1.00 65.06 73 PHE A C 1
ATOM 563 O O . PHE A 1 73 ? -5.868 -16.452 1.855 1.00 65.06 73 PHE A O 1
ATOM 570 N N . ASP A 1 74 ? -6.991 -18.097 2.878 1.00 68.25 74 ASP A N 1
ATOM 571 C CA . ASP A 1 74 ? -8.298 -17.685 2.364 1.00 68.25 74 ASP A CA 1
ATOM 572 C C . ASP A 1 74 ? -8.925 -16.571 3.200 1.00 68.25 74 ASP A C 1
ATOM 574 O O . ASP A 1 74 ? -9.741 -15.806 2.686 1.00 68.25 74 ASP A O 1
ATOM 578 N N . SER A 1 75 ? -8.471 -16.377 4.442 1.00 81.88 75 SER A N 1
ATOM 579 C CA . SER A 1 75 ? -9.003 -15.339 5.322 1.00 81.88 75 SER A CA 1
ATOM 580 C C . SER A 1 75 ? -8.835 -13.937 4.723 1.00 81.88 75 SER A C 1
ATOM 582 O O . SER A 1 75 ? -7.759 -13.577 4.230 1.00 81.88 75 SER A O 1
ATOM 584 N N . GLN A 1 76 ? -9.901 -13.134 4.770 1.00 87.81 76 GLN A N 1
ATOM 585 C CA . GLN A 1 76 ? -9.876 -11.690 4.506 1.00 87.81 76 GLN A CA 1
ATOM 586 C C . GLN A 1 76 ? -9.556 -10.873 5.772 1.00 87.81 76 GLN A C 1
ATOM 588 O O . GLN A 1 76 ? -9.517 -9.642 5.722 1.00 87.81 76 GLN A O 1
ATOM 593 N N . ASP A 1 77 ? -9.332 -11.533 6.911 1.00 90.06 77 ASP A N 1
ATOM 594 C CA . ASP A 1 77 ? -8.921 -10.878 8.149 1.00 90.06 77 ASP A CA 1
ATOM 595 C C . ASP A 1 77 ? -7.433 -10.505 8.078 1.00 90.06 77 ASP A C 1
ATOM 597 O O . ASP A 1 77 ? -6.551 -11.361 7.977 1.00 90.06 77 ASP A O 1
ATOM 601 N N . ILE A 1 78 ? -7.150 -9.204 8.167 1.00 89.44 78 ILE A N 1
ATOM 602 C CA . ILE A 1 78 ? -5.791 -8.648 8.129 1.00 89.44 78 ILE A CA 1
ATOM 603 C C . ILE A 1 78 ? -4.923 -9.171 9.283 1.00 89.44 78 ILE A C 1
ATOM 605 O O . ILE A 1 78 ? -3.706 -9.268 9.126 1.00 89.44 78 ILE A O 1
ATOM 609 N N . GLY A 1 79 ? -5.526 -9.562 10.410 1.00 87.31 79 GLY A N 1
ATOM 610 C CA . GLY A 1 79 ? -4.817 -10.144 11.551 1.00 87.31 79 GLY A CA 1
ATOM 611 C C . GLY A 1 79 ? -4.026 -11.404 11.202 1.00 87.31 79 GLY A C 1
ATOM 612 O O . GLY A 1 79 ? -2.927 -11.597 11.717 1.00 87.31 79 GLY A O 1
ATOM 613 N N . ALA A 1 80 ? -4.506 -12.211 10.247 1.00 87.38 80 ALA A N 1
ATOM 614 C CA . ALA A 1 80 ? -3.781 -13.393 9.770 1.00 87.38 80 ALA A CA 1
ATOM 615 C C . ALA A 1 80 ? -2.420 -13.037 9.135 1.00 87.38 80 ALA A C 1
ATOM 617 O O . ALA A 1 80 ? -1.477 -13.832 9.170 1.00 87.38 80 ALA A O 1
ATOM 618 N N . TYR A 1 81 ? -2.304 -11.814 8.611 1.00 86.50 81 TYR A N 1
ATOM 619 C CA . TYR A 1 81 ? -1.160 -11.300 7.860 1.00 86.50 81 TYR A CA 1
ATOM 620 C C . TYR A 1 81 ? -0.319 -10.306 8.669 1.00 86.50 81 TYR A C 1
ATOM 622 O O . TYR A 1 81 ? 0.431 -9.510 8.108 1.00 86.50 81 TYR A O 1
ATOM 630 N N . ILE A 1 82 ? -0.408 -10.337 9.998 1.00 85.19 82 ILE A N 1
ATOM 631 C CA . ILE A 1 82 ? 0.561 -9.644 10.847 1.00 85.19 82 ILE A CA 1
ATOM 632 C C . ILE A 1 82 ? 1.905 -10.387 10.794 1.00 85.19 82 ILE A C 1
ATOM 634 O O . ILE A 1 82 ? 1.953 -11.622 10.737 1.00 85.19 82 ILE A O 1
ATOM 638 N N . ASN A 1 83 ? 3.000 -9.624 10.833 1.00 78.81 83 ASN A N 1
ATOM 639 C CA . ASN A 1 83 ? 4.385 -10.107 10.874 1.00 78.81 83 ASN A CA 1
ATOM 640 C C . ASN A 1 83 ? 4.788 -10.994 9.690 1.00 78.81 83 ASN A C 1
ATOM 642 O O . ASN A 1 83 ? 5.593 -11.908 9.842 1.00 78.81 83 ASN A O 1
ATOM 646 N N . LEU A 1 84 ? 4.281 -10.697 8.489 1.00 77.31 84 LEU A N 1
ATOM 647 C CA . LEU A 1 84 ? 4.620 -11.421 7.251 1.00 77.31 84 LEU A CA 1
ATOM 648 C C . LEU A 1 84 ? 6.126 -11.619 7.056 1.00 77.31 84 LEU A C 1
AT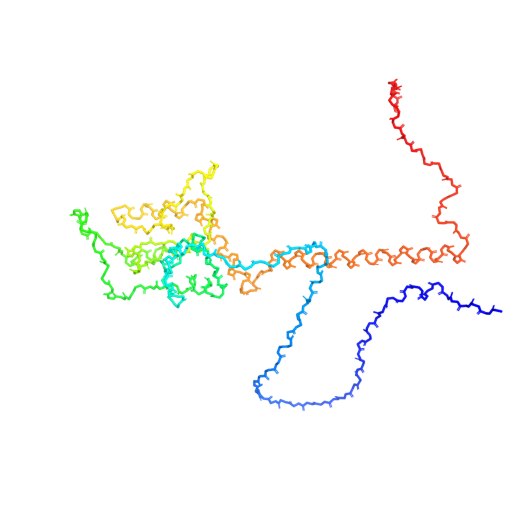OM 650 O O . LEU A 1 84 ? 6.553 -12.683 6.620 1.00 77.31 84 LEU A O 1
ATOM 654 N N . ARG A 1 85 ? 6.926 -10.608 7.417 1.00 70.12 85 ARG A N 1
ATOM 655 C CA . ARG A 1 85 ? 8.391 -10.662 7.328 1.00 70.12 85 ARG A CA 1
ATOM 656 C C . ARG A 1 85 ? 9.005 -11.657 8.304 1.00 70.12 85 ARG A C 1
ATOM 658 O O . ARG A 1 85 ? 9.865 -12.424 7.902 1.00 70.12 85 ARG A O 1
ATOM 665 N N . GLU A 1 86 ? 8.551 -11.668 9.556 1.00 74.25 86 GLU A N 1
ATOM 666 C CA . GLU A 1 86 ? 9.042 -12.615 10.570 1.00 74.25 86 GLU A CA 1
ATOM 667 C C . GLU A 1 86 ? 8.617 -14.048 10.233 1.00 74.25 86 GLU A C 1
ATOM 669 O O . GLU A 1 86 ? 9.355 -14.992 10.488 1.00 74.25 86 GLU A O 1
ATOM 674 N N . LYS A 1 87 ? 7.445 -14.204 9.608 1.00 73.75 87 LYS A N 1
ATOM 675 C CA . LYS A 1 87 ? 6.918 -15.495 9.154 1.00 73.75 87 LYS A CA 1
ATOM 676 C C . LYS A 1 87 ? 7.497 -15.952 7.806 1.00 73.75 87 LYS A C 1
ATOM 678 O O . LYS A 1 87 ? 7.184 -17.053 7.375 1.00 73.75 87 LYS A O 1
ATOM 683 N N . ASN A 1 88 ? 8.321 -15.127 7.148 1.00 72.06 88 ASN A N 1
ATOM 684 C CA . ASN A 1 88 ? 8.877 -15.356 5.809 1.00 72.06 88 ASN A CA 1
ATOM 685 C C . ASN A 1 88 ? 7.814 -15.717 4.747 1.00 72.06 88 ASN A C 1
ATOM 687 O O . ASN A 1 88 ? 7.998 -16.616 3.929 1.00 72.06 88 ASN A O 1
ATOM 691 N N . ILE A 1 89 ? 6.670 -15.028 4.783 1.00 77.75 89 ILE A N 1
ATOM 692 C CA . ILE A 1 89 ? 5.544 -15.284 3.879 1.00 77.75 89 ILE A CA 1
ATOM 693 C C . ILE A 1 89 ? 5.471 -14.196 2.818 1.00 77.75 89 ILE A C 1
ATOM 695 O O . ILE A 1 89 ? 5.324 -13.009 3.121 1.00 77.75 89 ILE A O 1
ATOM 699 N N . ILE A 1 90 ? 5.514 -14.623 1.558 1.00 76.56 90 ILE A N 1
ATOM 700 C CA . ILE A 1 90 ? 5.340 -13.754 0.399 1.00 76.56 90 ILE A CA 1
ATOM 701 C C . ILE A 1 90 ? 3.860 -13.756 0.014 1.00 76.56 90 ILE A C 1
ATOM 703 O O . ILE A 1 90 ? 3.289 -14.787 -0.330 1.00 76.56 90 ILE A O 1
ATOM 707 N N . LEU A 1 91 ? 3.234 -12.582 0.077 1.00 82.00 91 LEU A N 1
ATOM 708 C CA . LEU A 1 91 ? 1.868 -12.384 -0.400 1.00 82.00 91 LEU A CA 1
ATOM 709 C C . LEU A 1 91 ? 1.848 -12.149 -1.909 1.00 82.00 91 LEU A C 1
ATOM 711 O O . LEU A 1 91 ? 2.575 -11.287 -2.403 1.00 82.00 91 LEU A O 1
ATOM 715 N N . ASN A 1 92 ? 0.953 -12.858 -2.598 1.00 86.56 92 ASN A N 1
ATOM 716 C CA . ASN A 1 92 ? 0.601 -12.576 -3.987 1.00 86.56 92 ASN A CA 1
ATOM 717 C C . ASN A 1 92 ? -0.076 -11.195 -4.092 1.00 86.56 92 ASN A C 1
ATOM 719 O O . ASN A 1 92 ? -0.875 -10.814 -3.229 1.00 86.56 92 ASN A O 1
ATOM 723 N N . ASP A 1 93 ? 0.219 -10.472 -5.167 1.00 86.81 93 ASP A N 1
ATOM 724 C CA . ASP A 1 93 ? -0.329 -9.154 -5.471 1.00 86.81 93 ASP A CA 1
ATOM 725 C C . ASP A 1 93 ? -1.863 -9.165 -5.551 1.00 86.81 93 ASP A C 1
ATOM 727 O O . ASP A 1 93 ? -2.496 -8.283 -4.970 1.00 86.81 93 ASP A O 1
ATOM 731 N N . LEU A 1 94 ? -2.474 -10.213 -6.121 1.00 87.94 94 LEU A N 1
ATOM 732 C CA . LEU A 1 94 ? -3.940 -10.363 -6.150 1.00 87.94 94 LEU A CA 1
ATOM 733 C C . LEU A 1 94 ? -4.547 -10.402 -4.740 1.00 87.94 94 LEU A C 1
ATOM 735 O O . LEU A 1 94 ? -5.556 -9.758 -4.454 1.00 87.94 94 LEU A O 1
ATOM 739 N N . LYS A 1 95 ? -3.907 -11.131 -3.819 1.00 88.31 95 LYS A N 1
ATOM 740 C CA . LYS A 1 95 ? -4.377 -11.213 -2.432 1.00 88.31 95 LYS A CA 1
ATOM 741 C C . LYS A 1 95 ? -4.172 -9.885 -1.711 1.00 88.31 95 LYS A C 1
ATOM 743 O O . LYS A 1 95 ? -5.039 -9.460 -0.951 1.00 88.31 95 LYS A O 1
ATOM 748 N N . ARG A 1 96 ? -3.047 -9.207 -1.960 1.00 89.12 96 ARG A N 1
ATOM 749 C CA . ARG A 1 96 ? -2.760 -7.884 -1.390 1.00 89.12 96 ARG A CA 1
ATOM 750 C C . ARG A 1 96 ? -3.804 -6.856 -1.833 1.00 89.12 96 ARG A C 1
ATOM 752 O O . ARG A 1 96 ? -4.291 -6.097 -1.000 1.00 89.12 96 ARG A O 1
ATOM 759 N N . GLU A 1 97 ? -4.191 -6.869 -3.104 1.00 90.88 97 GLU A N 1
ATOM 760 C CA . GLU A 1 97 ? -5.283 -6.048 -3.632 1.00 90.88 97 GLU A CA 1
ATOM 761 C C . GLU A 1 97 ? -6.626 -6.384 -2.970 1.00 90.88 97 GLU A C 1
ATOM 763 O O . GLU A 1 97 ? -7.336 -5.480 -2.519 1.00 90.88 97 GLU A O 1
ATOM 768 N N . GLN A 1 98 ? -6.961 -7.671 -2.851 1.00 90.88 98 GLN A N 1
ATOM 769 C CA . GLN A 1 98 ? -8.198 -8.111 -2.204 1.00 90.88 98 GLN A CA 1
ATOM 770 C C . GLN A 1 98 ? -8.279 -7.626 -0.748 1.00 90.88 98 GLN A C 1
ATOM 772 O O . GLN A 1 98 ? -9.306 -7.096 -0.333 1.00 90.88 98 GLN A O 1
ATOM 777 N N . LEU A 1 99 ? -7.189 -7.735 0.018 1.00 91.44 99 LEU A N 1
ATOM 778 C CA . LEU A 1 99 ? -7.125 -7.279 1.414 1.00 91.44 99 LEU A CA 1
ATOM 779 C C . LEU A 1 99 ? -7.209 -5.748 1.553 1.00 91.44 99 LEU A C 1
ATOM 781 O O . LEU A 1 99 ? -7.652 -5.243 2.585 1.00 91.44 99 LEU A O 1
ATOM 785 N N . LEU A 1 100 ? -6.793 -4.989 0.535 1.00 91.19 100 LEU A N 1
ATOM 786 C CA . LEU A 1 100 ? -6.918 -3.528 0.524 1.00 91.19 100 LEU A CA 1
ATOM 787 C C . LEU A 1 100 ? -8.339 -3.063 0.199 1.00 91.19 100 LEU A C 1
ATOM 789 O O . LEU A 1 100 ? -8.832 -2.113 0.824 1.00 91.19 100 LEU A O 1
ATOM 793 N N . THR A 1 101 ? -8.957 -3.704 -0.793 1.00 89.81 101 THR A N 1
ATOM 794 C CA . THR A 1 101 ? -10.256 -3.320 -1.360 1.00 89.81 101 THR A CA 1
ATOM 795 C C . THR A 1 101 ? -11.418 -3.861 -0.538 1.00 89.81 101 THR A C 1
ATOM 797 O O . THR A 1 101 ? -12.339 -3.112 -0.226 1.00 89.81 101 THR A O 1
ATOM 800 N N . SER A 1 102 ? -11.341 -5.129 -0.136 1.00 89.69 102 SER A N 1
ATOM 801 C CA . SER A 1 102 ? -12.410 -5.862 0.543 1.00 89.69 102 SER A CA 1
ATOM 802 C C . SER A 1 102 ? -11.869 -6.639 1.754 1.00 89.69 102 SER A C 1
ATOM 804 O O . SER A 1 102 ? -11.905 -7.874 1.762 1.00 89.69 102 SER A O 1
ATOM 806 N N . PRO A 1 103 ? -11.329 -5.948 2.780 1.00 90.06 103 PRO A N 1
ATOM 807 C CA . PRO A 1 103 ? -10.969 -6.604 4.030 1.00 90.06 103 PRO A CA 1
ATOM 808 C C . PRO A 1 103 ? -12.215 -7.154 4.730 1.00 90.06 103 PRO A C 1
ATOM 810 O O . PRO A 1 103 ? -13.330 -6.686 4.498 1.00 90.06 103 PRO A O 1
ATOM 813 N N . TRP A 1 104 ? -12.024 -8.115 5.632 1.00 91.75 104 TRP A N 1
ATOM 814 C CA . TRP A 1 104 ? -13.113 -8.588 6.478 1.00 91.75 104 TRP A CA 1
ATOM 815 C C . TRP A 1 104 ? -13.680 -7.436 7.324 1.00 91.75 104 TRP A C 1
ATOM 817 O O . TRP A 1 104 ? -12.938 -6.674 7.949 1.00 91.75 104 TRP A O 1
ATOM 827 N N . VAL A 1 105 ? -15.007 -7.314 7.329 1.00 88.19 105 VAL A N 1
ATOM 828 C CA . VAL A 1 105 ? -15.751 -6.324 8.111 1.00 88.19 105 VAL A CA 1
ATOM 829 C C . VAL A 1 105 ? -16.716 -7.078 9.023 1.00 88.19 105 VAL A C 1
ATOM 831 O O . VAL A 1 105 ? -17.411 -7.979 8.543 1.00 88.19 105 VAL A O 1
ATOM 834 N N . PRO A 1 106 ? -16.804 -6.728 10.318 1.00 88.69 106 PRO A N 1
ATOM 835 C CA . PRO A 1 106 ? -17.710 -7.428 11.211 1.00 88.69 106 PRO A CA 1
ATOM 836 C C . PRO A 1 106 ? -19.180 -7.192 10.800 1.00 88.69 106 PRO A C 1
ATOM 838 O O . PRO A 1 106 ? -19.545 -6.063 10.457 1.00 88.69 106 PRO A O 1
ATOM 841 N N . PRO A 1 107 ? -20.046 -8.223 10.843 1.00 88.25 107 PRO A N 1
ATOM 842 C CA . PRO A 1 107 ? -21.470 -8.084 10.533 1.00 88.25 107 PRO A CA 1
ATOM 843 C C . PRO A 1 107 ? -22.195 -7.077 11.440 1.00 88.25 107 PRO A C 1
ATOM 845 O O . PRO A 1 107 ? -21.766 -6.800 12.560 1.00 88.25 107 PRO A O 1
ATOM 848 N N . SER A 1 108 ? -23.355 -6.582 11.005 1.00 81.50 108 SER A N 1
ATOM 849 C CA . SER A 1 108 ? -24.152 -5.569 11.724 1.00 81.50 108 SER A CA 1
ATOM 850 C C . SER A 1 108 ? -24.602 -5.977 13.139 1.00 81.50 108 SER A C 1
ATOM 852 O O . SER A 1 108 ? -24.874 -5.104 13.959 1.00 81.50 108 SER A O 1
ATOM 854 N N . GLY A 1 109 ? -24.637 -7.277 13.449 1.00 85.56 109 GLY A N 1
ATOM 855 C CA . GLY A 1 109 ? -24.937 -7.823 14.781 1.00 85.56 109 GLY A CA 1
ATOM 856 C C . GLY A 1 109 ? -23.716 -8.278 15.587 1.00 85.56 109 GLY A C 1
ATOM 857 O O . GLY A 1 109 ? -23.877 -8.935 16.614 1.00 85.56 109 GLY A O 1
ATOM 858 N N . TYR A 1 110 ? -22.497 -7.993 15.125 1.00 88.62 110 TYR A N 1
ATOM 859 C CA . TYR A 1 110 ? -21.286 -8.491 15.767 1.00 88.62 110 TYR A CA 1
ATOM 860 C C . TYR A 1 110 ? -21.068 -7.869 17.156 1.00 88.62 110 TYR A C 1
ATOM 862 O O . TYR A 1 110 ? -21.061 -6.646 17.328 1.00 88.62 110 TYR A O 1
ATOM 870 N N . VAL A 1 111 ? -20.852 -8.721 18.162 1.00 87.38 111 VAL A N 1
ATOM 871 C CA . VAL A 1 111 ? -20.614 -8.292 19.543 1.00 87.38 111 VAL A CA 1
ATOM 872 C C . VAL A 1 111 ? -19.116 -8.214 19.799 1.00 87.38 111 VAL A C 1
ATOM 874 O O . VAL A 1 111 ? -18.462 -9.218 20.062 1.00 87.38 111 VAL A O 1
ATOM 877 N N . PHE A 1 112 ? -18.583 -6.993 19.777 1.00 89.81 112 PHE A N 1
ATOM 878 C CA . PHE A 1 112 ? -17.171 -6.768 20.071 1.00 89.81 112 PHE A CA 1
ATOM 879 C C . PHE A 1 112 ? -16.803 -7.213 21.499 1.00 89.81 112 PHE A C 1
ATOM 881 O O . PHE A 1 112 ? -17.489 -6.807 22.449 1.00 89.81 112 PHE A O 1
ATOM 888 N N . PRO A 1 113 ? -15.704 -7.978 21.666 1.00 86.81 113 PRO A N 1
ATOM 889 C CA . PRO A 1 113 ? -15.179 -8.373 22.964 1.00 86.81 113 PRO A CA 1
ATOM 890 C C . PRO A 1 113 ? -14.933 -7.173 23.876 1.00 86.81 113 PRO A C 1
ATOM 892 O O . PRO A 1 113 ? -14.418 -6.132 23.454 1.00 86.81 113 PRO A O 1
ATOM 895 N N . ILE A 1 114 ? -15.274 -7.347 25.149 1.00 84.00 114 ILE A N 1
ATOM 896 C CA . ILE A 1 114 ? -14.969 -6.389 26.207 1.00 84.00 114 ILE A CA 1
ATOM 897 C C . ILE A 1 114 ? -13.659 -6.824 26.851 1.00 84.00 114 ILE A C 1
ATOM 899 O O . ILE A 1 114 ? -13.461 -7.999 27.156 1.00 84.00 114 ILE A O 1
ATOM 903 N N . ASP A 1 115 ? -12.759 -5.871 27.054 1.00 73.44 115 ASP A N 1
ATOM 904 C CA . ASP A 1 115 ? -11.539 -6.125 27.803 1.00 73.44 115 ASP A CA 1
ATOM 905 C C . ASP A 1 115 ? -11.835 -6.016 29.306 1.00 73.44 115 ASP A C 1
ATOM 907 O O . ASP A 1 115 ? -12.042 -4.916 29.827 1.00 73.44 115 ASP A O 1
ATOM 911 N N . ASN A 1 116 ? -11.844 -7.160 29.998 1.00 67.81 116 ASN A N 1
ATOM 912 C CA . ASN A 1 116 ? -12.119 -7.264 31.437 1.00 67.81 116 ASN A CA 1
ATOM 913 C C . ASN A 1 116 ? -11.100 -6.502 32.308 1.00 67.81 116 ASN A C 1
ATOM 915 O O . ASN A 1 116 ? -11.331 -6.308 33.499 1.00 67.81 116 ASN A O 1
ATOM 919 N N . THR A 1 117 ? -9.972 -6.063 31.738 1.00 67.06 117 THR A N 1
ATOM 920 C CA . THR A 1 117 ? -8.969 -5.257 32.452 1.00 67.06 117 THR A CA 1
ATOM 921 C C . THR A 1 117 ? -9.392 -3.798 32.632 1.00 67.06 117 THR A C 1
ATOM 923 O O . THR A 1 117 ? -8.891 -3.104 33.522 1.00 67.06 117 THR A O 1
ATOM 926 N N . ASN A 1 118 ? -10.329 -3.304 31.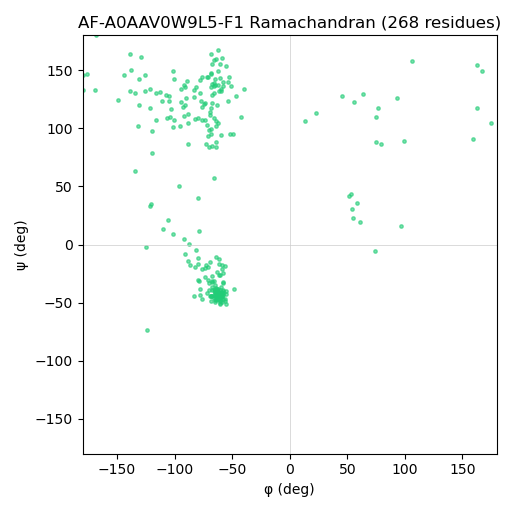816 1.00 63.62 118 ASN A N 1
ATOM 927 C CA . ASN A 1 118 ? -10.818 -1.937 31.920 1.00 63.62 118 ASN A CA 1
ATOM 928 C C . ASN A 1 118 ? -12.018 -1.863 32.868 1.00 63.62 118 ASN A C 1
ATOM 930 O O . ASN A 1 118 ? -13.050 -2.481 32.645 1.00 63.62 118 ASN A O 1
ATOM 934 N N . LYS A 1 119 ? -11.935 -0.987 33.880 1.00 68.75 119 LYS A N 1
ATOM 935 C CA . LYS A 1 119 ? -13.053 -0.690 34.806 1.00 68.75 119 LYS A CA 1
ATOM 936 C C . LYS A 1 119 ? -14.315 -0.165 34.107 1.00 68.75 119 LYS A C 1
ATOM 938 O O . LYS A 1 119 ? -15.383 -0.103 34.703 1.00 68.75 119 LYS A O 1
ATOM 943 N N . ARG A 1 120 ? -14.172 0.299 32.867 1.00 67.94 120 ARG A N 1
ATOM 944 C CA . ARG A 1 120 ? -15.258 0.752 32.003 1.00 67.94 120 ARG A CA 1
ATOM 945 C C . ARG A 1 120 ? -15.347 -0.281 30.888 1.00 67.94 120 ARG A C 1
ATOM 947 O O . ARG A 1 120 ? -14.339 -0.490 30.223 1.00 67.94 120 ARG A O 1
ATOM 954 N N . ASN A 1 121 ? -16.515 -0.893 30.695 1.00 80.88 121 ASN A N 1
ATOM 955 C CA . ASN A 1 121 ? -16.806 -1.913 29.676 1.00 80.88 121 ASN A CA 1
ATOM 956 C C . ASN A 1 121 ? -16.733 -1.347 28.240 1.00 80.88 121 ASN A C 1
ATOM 958 O O . ASN A 1 121 ? -17.713 -1.351 27.492 1.00 80.88 121 ASN A O 1
ATOM 962 N N . LEU A 1 122 ? -15.582 -0.783 27.878 1.00 85.06 122 LEU A N 1
ATOM 963 C CA . LEU A 1 122 ? -15.322 -0.158 26.595 1.00 85.06 122 LEU A CA 1
ATOM 964 C C . LEU A 1 122 ? -15.066 -1.243 25.554 1.00 85.06 122 LEU A C 1
ATOM 966 O O . LEU A 1 122 ? -14.402 -2.244 25.825 1.00 85.06 122 LEU A O 1
ATOM 970 N N . ARG A 1 123 ? -15.573 -1.007 24.350 1.00 89.12 123 ARG A N 1
ATOM 971 C CA . ARG A 1 123 ? -15.454 -1.911 23.211 1.00 89.12 123 ARG A CA 1
ATOM 972 C C . ARG A 1 123 ? -15.173 -1.122 21.943 1.00 89.12 123 ARG A C 1
ATOM 974 O O . ARG A 1 123 ? -15.389 0.092 21.904 1.00 89.12 123 ARG A O 1
ATOM 981 N N . PHE A 1 124 ? -14.720 -1.828 20.916 1.00 90.75 124 PHE A N 1
ATOM 982 C CA . PHE A 1 124 ? -14.603 -1.266 19.579 1.00 90.75 124 PHE A CA 1
ATOM 983 C C . PHE A 1 124 ? -15.975 -0.806 19.063 1.00 90.75 124 PHE A C 1
ATOM 985 O O . PHE A 1 124 ? -16.993 -1.443 19.341 1.00 90.75 124 PHE A O 1
ATOM 992 N N . GLN A 1 125 ? -16.007 0.307 18.330 1.00 90.44 125 GLN A N 1
ATOM 993 C CA . GLN A 1 125 ? -17.232 0.832 17.729 1.00 90.44 125 GLN A CA 1
ATOM 994 C C . GLN A 1 125 ? -17.168 0.726 16.209 1.00 90.44 125 GLN A C 1
ATOM 996 O O . GLN A 1 125 ? -16.221 1.202 15.586 1.00 90.44 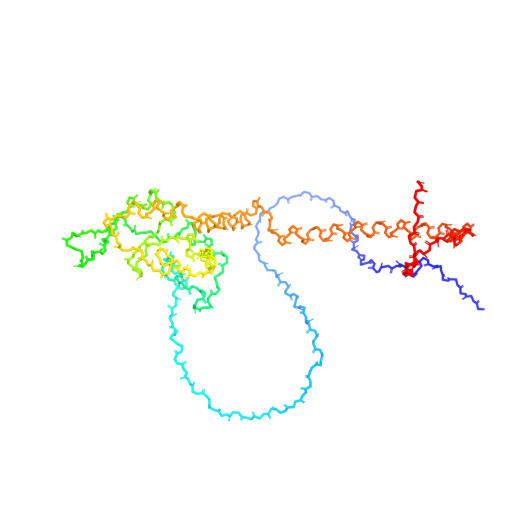125 GLN A O 1
ATOM 1001 N N . MET A 1 126 ? -18.228 0.181 15.607 1.00 89.81 126 MET A N 1
ATOM 1002 C CA . MET A 1 126 ? -18.337 0.041 14.151 1.00 89.81 126 MET A CA 1
ATOM 1003 C C . MET A 1 126 ? -18.226 1.387 13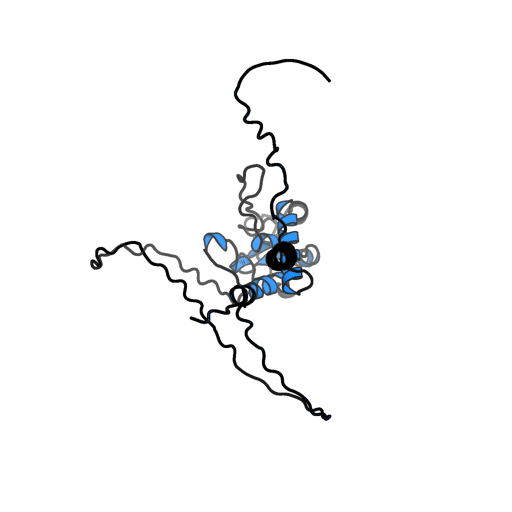.416 1.00 89.81 126 MET A C 1
ATOM 1005 O O . MET A 1 126 ? -17.640 1.472 12.340 1.00 89.81 126 MET A O 1
ATOM 1009 N N . SER A 1 127 ? -18.719 2.468 14.029 1.00 91.50 127 SER A N 1
ATOM 1010 C CA . SER A 1 127 ? -18.645 3.826 13.478 1.00 91.50 127 SER A CA 1
ATOM 1011 C C . SER A 1 127 ? -17.214 4.297 13.196 1.00 91.50 127 SER A C 1
ATOM 1013 O O . SER A 1 127 ? -17.019 5.158 12.340 1.00 91.50 127 SER A O 1
ATOM 1015 N N . TRP A 1 128 ? -16.204 3.740 13.873 1.00 93.81 128 TRP A N 1
ATOM 1016 C CA . TRP A 1 128 ? -14.809 4.106 13.639 1.00 93.81 128 TRP A CA 1
ATOM 1017 C C . TRP A 1 128 ? -14.290 3.610 12.291 1.00 93.81 128 TRP A C 1
ATOM 1019 O O . TRP A 1 128 ? -13.512 4.326 11.672 1.00 93.81 128 TRP A O 1
ATOM 1029 N N . ILE A 1 129 ? -14.753 2.454 11.802 1.00 91.81 129 ILE A N 1
ATOM 1030 C CA . ILE A 1 129 ? -14.378 1.939 10.472 1.00 91.81 129 ILE A CA 1
ATOM 1031 C C . ILE A 1 129 ? -14.882 2.894 9.382 1.00 91.81 129 ILE A C 1
ATOM 1033 O O . ILE A 1 129 ? -14.150 3.232 8.458 1.00 91.81 129 ILE A O 1
ATOM 1037 N N . ASN A 1 130 ? -16.104 3.409 9.541 1.00 90.62 130 ASN A N 1
ATOM 1038 C CA . ASN A 1 130 ? -16.679 4.377 8.603 1.00 90.62 130 ASN A CA 1
ATOM 1039 C C . ASN A 1 130 ? -15.956 5.732 8.640 1.00 90.62 130 ASN A C 1
ATOM 1041 O O . ASN A 1 130 ? -15.882 6.422 7.627 1.00 90.62 130 ASN A O 1
ATOM 1045 N N . ARG A 1 131 ? -15.430 6.126 9.807 1.00 93.81 131 ARG A N 1
ATOM 1046 C CA . ARG A 1 131 ? -14.688 7.382 9.974 1.00 93.81 131 ARG A CA 1
ATOM 1047 C C . ARG A 1 131 ? -13.251 7.293 9.456 1.00 93.81 131 ARG A C 1
ATOM 1049 O O . ARG A 1 131 ? -12.757 8.266 8.899 1.00 93.81 131 ARG A O 1
ATOM 1056 N N . PHE A 1 132 ? -12.586 6.160 9.658 1.00 93.81 132 PHE A N 1
ATOM 1057 C CA . PHE A 1 132 ? -11.180 5.953 9.324 1.00 93.81 132 PHE A CA 1
ATOM 1058 C C . PHE A 1 132 ? -11.055 4.817 8.307 1.00 93.81 132 PHE A C 1
ATOM 1060 O O . PHE A 1 132 ? -11.005 3.648 8.674 1.00 93.81 132 PHE A O 1
ATOM 1067 N N . SER A 1 133 ? -10.943 5.155 7.020 1.00 92.25 133 SER A N 1
ATOM 1068 C CA . SER A 1 133 ? -10.927 4.176 5.913 1.00 92.25 133 SER A CA 1
ATOM 1069 C C . SER A 1 133 ? -9.760 3.176 5.948 1.00 92.25 133 SER A C 1
ATOM 1071 O O . SER A 1 133 ? -9.786 2.147 5.266 1.00 92.25 133 SER A O 1
ATOM 1073 N N . TRP A 1 134 ? -8.718 3.477 6.724 1.00 94.00 134 TRP A N 1
ATOM 1074 C CA . TRP A 1 134 ? -7.562 2.615 6.957 1.00 94.00 134 TRP A CA 1
ATOM 1075 C C . TRP A 1 134 ? -7.758 1.613 8.103 1.00 94.00 134 TRP A C 1
ATOM 1077 O O . TRP A 1 134 ? -6.988 0.653 8.199 1.00 94.00 134 TRP A O 1
ATOM 1087 N N . LEU A 1 135 ? -8.741 1.848 8.977 1.00 94.88 135 LEU A N 1
ATOM 1088 C CA . LEU A 1 135 ? -8.974 1.094 10.203 1.00 94.88 135 LEU A CA 1
ATOM 1089 C C . LEU A 1 135 ? -9.776 -0.169 9.899 1.00 94.88 135 LEU A C 1
ATOM 1091 O O . LEU A 1 135 ? -10.864 -0.104 9.333 1.00 94.88 135 LEU A O 1
ATOM 1095 N N . VAL A 1 136 ? -9.260 -1.317 10.327 1.00 94.00 136 VAL A N 1
ATOM 1096 C CA . VAL A 1 136 ? -9.944 -2.606 10.196 1.00 94.00 136 VAL A CA 1
ATOM 1097 C C . VAL A 1 136 ? -9.926 -3.321 11.539 1.00 94.00 136 VAL A C 1
ATOM 1099 O O . VAL A 1 136 ? -8.951 -3.231 12.286 1.00 94.00 136 VAL A O 1
ATOM 1102 N N . TYR A 1 137 ? -11.017 -4.006 11.867 1.00 93.62 137 TYR A N 1
ATOM 1103 C CA . TYR A 1 137 ? -11.077 -4.879 13.033 1.00 93.62 137 TYR A CA 1
ATOM 1104 C C . TYR A 1 137 ? -10.670 -6.298 12.634 1.00 93.62 137 TYR A C 1
ATOM 1106 O O . TYR A 1 137 ? -11.116 -6.793 11.606 1.00 93.62 137 TYR A O 1
ATOM 1114 N N . SER A 1 138 ? -9.838 -6.939 13.448 1.00 92.62 138 SER A N 1
ATOM 1115 C CA . SER A 1 138 ? -9.484 -8.347 13.292 1.00 92.62 138 SER A CA 1
ATOM 1116 C C . SER A 1 138 ? -10.195 -9.189 14.343 1.00 92.62 138 SER A C 1
ATOM 1118 O O . SER A 1 138 ? -10.077 -8.905 15.539 1.00 92.62 138 SER A O 1
ATOM 1120 N N . GLU A 1 139 ? -10.890 -10.234 13.896 1.00 90.56 139 GLU A N 1
ATOM 1121 C CA . GLU A 1 139 ? -11.508 -11.256 14.744 1.00 90.56 139 GLU A CA 1
ATOM 1122 C C . GLU A 1 139 ? -10.433 -12.104 15.425 1.00 90.56 139 GLU A C 1
ATOM 1124 O O . GLU A 1 139 ? -10.493 -12.360 16.629 1.00 90.56 139 GLU A O 1
ATOM 1129 N N . ILE A 1 140 ? -9.419 -12.496 14.647 1.00 89.00 140 ILE A N 1
ATOM 1130 C CA . ILE A 1 140 ? -8.325 -13.369 15.085 1.00 89.00 140 ILE A CA 1
ATOM 1131 C C . ILE A 1 140 ? -7.562 -12.707 16.236 1.00 89.00 140 ILE A C 1
ATOM 1133 O O . ILE A 1 140 ? -7.349 -13.300 17.293 1.00 89.00 140 ILE A O 1
ATOM 1137 N N . GLU A 1 141 ? -7.207 -11.438 16.049 1.00 88.06 141 GLU A N 1
ATOM 1138 C CA . GLU A 1 141 ? -6.400 -10.674 16.999 1.00 88.06 141 GLU A CA 1
ATOM 1139 C C . GLU A 1 141 ? -7.246 -9.907 18.028 1.00 88.06 141 GLU A C 1
ATOM 1141 O O . GLU A 1 141 ? -6.717 -9.359 19.005 1.00 88.06 141 GLU A O 1
ATOM 1146 N N . LYS A 1 142 ? -8.573 -9.881 17.844 1.00 89.88 142 LYS A N 1
ATOM 1147 C CA . LYS A 1 142 ? -9.568 -9.188 18.680 1.00 89.88 142 LYS A CA 1
ATOM 1148 C C . LYS A 1 142 ? -9.253 -7.709 18.896 1.00 89.88 142 LYS A C 1
ATOM 1150 O O . LYS A 1 142 ? -9.345 -7.197 20.016 1.00 89.88 142 LYS A O 1
ATOM 1155 N N . GLY A 1 143 ? -8.843 -7.000 17.851 1.00 91.31 143 GLY A N 1
ATOM 1156 C CA . GLY A 1 143 ? -8.496 -5.587 17.969 1.00 91.31 143 GLY A CA 1
ATOM 1157 C C . GLY A 1 143 ? -8.322 -4.879 16.636 1.00 91.31 143 GLY A C 1
ATOM 1158 O O . GLY A 1 143 ? -8.507 -5.461 15.572 1.00 91.31 143 GLY A O 1
ATOM 1159 N N . ALA A 1 144 ? -8.008 -3.588 16.714 1.00 92.69 144 ALA A N 1
ATOM 1160 C CA . ALA A 1 144 ? -7.959 -2.726 15.546 1.00 92.69 144 ALA A CA 1
ATOM 1161 C C . ALA A 1 144 ? -6.556 -2.674 14.927 1.00 92.69 144 ALA A C 1
ATOM 1163 O O . ALA A 1 144 ? -5.552 -2.537 15.630 1.00 92.69 144 ALA A O 1
ATOM 1164 N N . LEU A 1 145 ? -6.501 -2.742 13.604 1.00 93.62 145 LEU A N 1
ATOM 1165 C CA . LEU A 1 145 ? -5.288 -2.726 12.796 1.00 93.62 145 LEU A CA 1
ATOM 1166 C C . LEU A 1 145 ? -5.413 -1.682 11.690 1.00 93.62 145 LEU A C 1
ATOM 1168 O O . LEU A 1 145 ? -6.509 -1.247 11.335 1.00 93.62 145 LEU A O 1
ATOM 1172 N N . CYS A 1 146 ? -4.273 -1.295 11.129 1.00 93.25 146 CYS A N 1
ATOM 1173 C CA . CYS A 1 146 ? -4.224 -0.460 9.941 1.00 93.25 146 CYS A CA 1
ATOM 1174 C C . CYS A 1 146 ? -3.886 -1.310 8.718 1.00 93.25 146 CYS A C 1
ATOM 1176 O O . CYS A 1 146 ? -2.778 -1.837 8.619 1.00 93.25 146 CYS A O 1
ATOM 1178 N N . LYS A 1 147 ? -4.807 -1.395 7.752 1.00 92.44 147 LYS A N 1
ATOM 1179 C CA . LYS A 1 147 ? -4.611 -2.229 6.555 1.00 92.44 147 LYS A CA 1
ATOM 1180 C C . LYS A 1 147 ? -3.391 -1.825 5.732 1.00 92.44 147 LYS A C 1
ATOM 1182 O O . LYS A 1 147 ? -2.627 -2.680 5.297 1.00 92.44 147 LYS A O 1
ATOM 1187 N N . PHE A 1 148 ? -3.168 -0.520 5.576 1.00 92.56 148 PHE A N 1
ATOM 1188 C CA . PHE A 1 148 ? -2.028 -0.000 4.824 1.00 92.56 148 PHE A CA 1
ATOM 1189 C C . PHE A 1 148 ? -0.718 -0.296 5.544 1.00 92.56 148 PHE A C 1
ATOM 1191 O O . PHE A 1 148 ? 0.210 -0.825 4.942 1.00 92.56 148 PHE A O 1
ATOM 1198 N N . CYS A 1 149 ? -0.652 -0.002 6.843 1.00 90.44 149 CYS A N 1
ATOM 1199 C CA . CYS A 1 149 ? 0.574 -0.193 7.602 1.00 90.44 149 CYS A CA 1
ATOM 1200 C C . CYS A 1 149 ? 0.925 -1.673 7.759 1.00 90.44 149 CYS A C 1
ATOM 1202 O O . CYS A 1 149 ? 2.102 -1.987 7.688 1.00 90.44 149 CYS A O 1
ATOM 1204 N N . VAL A 1 150 ? -0.043 -2.582 7.929 1.00 89.69 150 VAL A N 1
ATOM 1205 C CA . VAL A 1 150 ? 0.230 -4.031 8.015 1.00 89.69 150 VAL A CA 1
ATOM 1206 C C . VAL A 1 150 ? 0.775 -4.574 6.690 1.00 89.69 150 VAL A C 1
ATOM 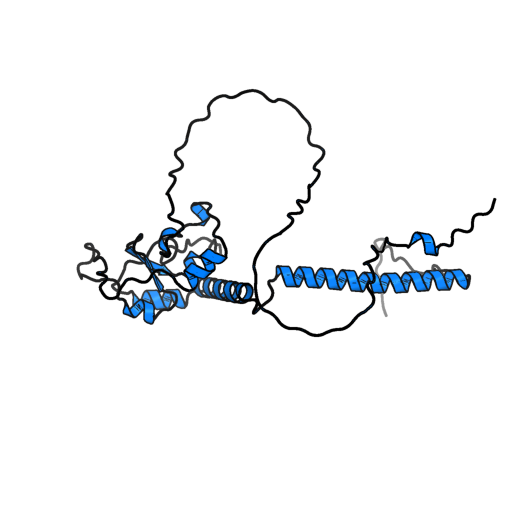1208 O O . VAL A 1 150 ? 1.780 -5.278 6.686 1.00 89.69 150 VAL A O 1
ATOM 1211 N N . LEU A 1 151 ? 0.163 -4.213 5.558 1.00 89.00 151 LEU A N 1
ATOM 1212 C CA . LEU A 1 151 ? 0.550 -4.748 4.246 1.00 89.00 151 LEU A CA 1
ATOM 1213 C C . LEU A 1 151 ? 1.809 -4.087 3.660 1.00 89.00 151 LEU A C 1
ATOM 1215 O O . LEU A 1 151 ? 2.572 -4.746 2.955 1.00 89.00 151 LEU A O 1
ATOM 1219 N N . PHE A 1 152 ? 2.035 -2.803 3.954 1.00 87.56 152 PHE A N 1
ATOM 1220 C CA . PHE A 1 152 ? 3.122 -1.988 3.393 1.00 87.56 152 PHE A CA 1
ATOM 1221 C C . PHE A 1 152 ? 4.046 -1.413 4.472 1.00 87.56 152 PHE A C 1
ATOM 1223 O O . PHE A 1 152 ? 4.578 -0.313 4.314 1.00 87.56 152 PHE A O 1
ATOM 1230 N N . SER A 1 153 ? 4.249 -2.153 5.570 1.00 80.12 153 SER A N 1
ATOM 1231 C CA . SER A 1 153 ? 5.124 -1.727 6.668 1.00 80.12 153 SER A CA 1
ATOM 1232 C C . SER A 1 153 ? 6.505 -1.302 6.164 1.00 80.12 153 SER A C 1
ATOM 1234 O O . SER A 1 153 ? 7.153 -2.008 5.386 1.00 80.12 153 SER A O 1
ATOM 1236 N N . ASN A 1 154 ? 7.014 -0.187 6.685 1.00 67.38 154 ASN A N 1
ATOM 1237 C CA . ASN A 1 154 ? 8.450 0.085 6.644 1.00 67.38 154 ASN A CA 1
ATOM 1238 C C . ASN A 1 154 ? 9.162 -0.923 7.562 1.00 67.38 154 ASN A C 1
ATOM 1240 O O . ASN A 1 154 ? 8.580 -1.338 8.562 1.00 67.38 154 ASN A O 1
ATOM 1244 N N . SER A 1 155 ? 10.391 -1.341 7.234 1.00 58.28 155 SER A N 1
ATOM 1245 C CA . SER A 1 155 ? 11.186 -2.178 8.157 1.00 58.28 155 SER A CA 1
ATOM 1246 C C . SER A 1 155 ? 11.380 -1.486 9.493 1.00 58.28 155 SER A C 1
ATOM 1248 O O . SER A 1 155 ? 11.224 -2.114 10.533 1.00 58.28 155 SER A O 1
ATOM 1250 N N . ASP A 1 156 ? 11.623 -0.179 9.443 1.00 56.00 156 ASP A N 1
ATOM 1251 C CA . ASP A 1 156 ? 12.012 0.607 10.596 1.00 56.00 156 ASP A CA 1
ATOM 1252 C C . ASP A 1 156 ? 11.384 2.001 10.515 1.00 56.00 156 ASP A C 1
ATOM 1254 O O . ASP A 1 156 ? 11.179 2.556 9.430 1.00 56.00 156 ASP A O 1
ATOM 1258 N N . THR A 1 157 ? 11.033 2.568 11.667 1.00 54.31 157 THR A N 1
ATOM 1259 C CA . THR A 1 157 ? 10.511 3.935 11.780 1.00 54.31 157 THR A CA 1
ATOM 1260 C C . THR A 1 157 ? 11.363 4.724 12.782 1.00 54.31 157 THR A C 1
ATOM 1262 O O . THR A 1 157 ? 11.874 4.164 13.750 1.00 54.31 157 THR A O 1
ATOM 1265 N N . GLY A 1 158 ? 11.538 6.029 12.535 1.00 49.59 158 GLY A N 1
ATOM 1266 C CA . GLY A 1 158 ? 12.335 6.944 13.366 1.00 49.59 158 GLY A CA 1
ATOM 1267 C C . GLY A 1 158 ? 13.678 7.336 12.736 1.00 49.59 158 GLY A C 1
ATOM 1268 O O . GLY A 1 158 ? 14.200 6.640 11.866 1.00 49.59 158 GLY A O 1
ATOM 1269 N N . LYS A 1 159 ? 14.250 8.474 13.160 1.00 44.91 159 LYS A N 1
ATOM 1270 C CA . LYS A 1 159 ? 15.631 8.842 12.800 1.00 44.91 159 LYS A CA 1
ATOM 1271 C C . LYS A 1 159 ? 16.568 7.791 13.410 1.00 44.91 159 LYS A C 1
ATOM 1273 O O . LYS A 1 159 ? 16.745 7.775 14.622 1.00 44.91 159 LYS A O 1
ATOM 1278 N N . GLY A 1 160 ? 17.120 6.906 12.580 1.00 53.09 160 GLY A N 1
ATOM 1279 C CA . GLY A 1 160 ? 18.046 5.850 13.007 1.00 53.09 160 GLY A CA 1
ATOM 1280 C C . GLY A 1 160 ? 17.428 4.469 13.254 1.00 53.09 160 GLY A C 1
ATOM 1281 O O . GLY A 1 160 ? 18.079 3.646 13.877 1.00 53.09 160 GLY A O 1
ATOM 1282 N N . SER A 1 161 ? 16.205 4.186 12.786 1.00 55.66 161 SER A N 1
ATOM 1283 C CA . SER A 1 161 ? 15.638 2.819 12.786 1.00 55.66 161 SER A CA 1
ATOM 1284 C C . SER A 1 161 ? 15.463 2.139 14.159 1.00 55.66 161 SER A C 1
ATOM 1286 O O . SER A 1 161 ? 15.322 0.922 14.237 1.00 55.66 161 SER A O 1
ATOM 1288 N N . HIS A 1 162 ? 15.439 2.892 15.262 1.00 51.56 162 HIS A N 1
ATOM 1289 C CA . HIS A 1 162 ? 15.406 2.307 16.610 1.00 51.56 162 HIS A CA 1
ATOM 1290 C C . HIS A 1 162 ? 14.001 2.007 17.164 1.00 51.56 162 HIS A C 1
ATOM 1292 O O . HIS A 1 162 ? 13.885 1.265 18.143 1.00 51.56 162 HIS A O 1
ATOM 1298 N N . GLU A 1 163 ? 12.920 2.524 16.569 1.00 54.38 163 GLU A N 1
ATOM 1299 C CA . GLU A 1 163 ? 11.567 2.334 17.103 1.00 54.38 163 GLU A CA 1
ATOM 1300 C C . GLU A 1 163 ? 10.747 1.347 16.264 1.00 54.38 163 GLU A C 1
ATOM 1302 O O . GLU A 1 163 ? 10.293 1.643 15.158 1.00 54.38 163 GLU A O 1
ATOM 1307 N N . LYS A 1 164 ? 10.500 0.157 16.828 1.00 56.06 164 LYS A N 1
ATOM 1308 C CA . LYS A 1 164 ? 9.534 -0.797 16.268 1.00 56.06 164 LYS A CA 1
ATOM 1309 C C . LYS A 1 164 ? 8.123 -0.216 16.395 1.00 56.06 164 LYS A C 1
ATOM 1311 O O . LYS A 1 164 ? 7.651 0.044 17.504 1.00 56.06 164 LYS A O 1
ATOM 1316 N N . THR A 1 165 ? 7.427 -0.056 15.275 1.00 59.62 165 THR A N 1
ATOM 1317 C CA . THR A 1 165 ? 6.051 0.454 15.209 1.00 59.62 165 THR A CA 1
ATOM 1318 C C . THR A 1 165 ? 5.074 -0.600 15.729 1.00 59.62 165 THR A C 1
ATOM 1320 O O . THR A 1 165 ? 4.557 -1.416 14.973 1.00 59.62 165 THR A O 1
ATOM 1323 N N . LYS A 1 166 ? 4.853 -0.627 17.049 1.00 66.06 166 LYS A N 1
ATOM 1324 C CA . LYS A 1 166 ? 4.086 -1.708 17.694 1.00 66.06 166 LYS A CA 1
ATOM 1325 C C . LYS A 1 166 ? 2.578 -1.594 17.494 1.00 66.06 166 LYS A C 1
ATOM 1327 O O . LYS A 1 166 ? 1.922 -2.574 17.168 1.00 66.06 166 LYS A O 1
ATOM 1332 N N . SER A 1 167 ? 2.006 -0.409 17.695 1.00 70.88 167 SER A N 1
ATOM 1333 C CA . SER A 1 167 ? 0.543 -0.256 17.714 1.00 70.88 167 SER A CA 1
ATOM 1334 C C . SER A 1 167 ? -0.035 -0.172 16.299 1.00 70.88 167 SER A C 1
ATOM 1336 O O . SER A 1 167 ? 0.497 0.570 15.480 1.00 70.88 167 SER A O 1
ATOM 1338 N N . PHE A 1 168 ? -1.136 -0.891 16.043 1.00 82.88 168 PHE A N 1
ATOM 1339 C CA . PHE A 1 168 ? -1.873 -0.991 14.765 1.00 82.88 168 PHE A CA 1
ATOM 1340 C C . PHE A 1 168 ? -1.217 -1.828 13.659 1.00 82.88 168 PHE A C 1
ATOM 1342 O O . PHE A 1 168 ? -1.840 -2.015 12.612 1.00 82.88 168 PHE A O 1
ATOM 1349 N N . VAL A 1 169 ? 0.011 -2.312 13.871 1.00 83.88 169 VAL A N 1
ATOM 1350 C CA . VAL A 1 169 ? 0.803 -3.019 12.851 1.00 83.88 169 VAL A CA 1
ATOM 1351 C C . VAL A 1 169 ? 1.219 -4.401 13.344 1.00 83.88 169 VAL A C 1
ATOM 1353 O O . VAL A 1 169 ? 0.645 -5.396 12.925 1.00 83.88 169 VAL A O 1
ATOM 1356 N N . THR A 1 170 ? 2.182 -4.464 14.266 1.00 83.50 170 THR A N 1
ATOM 1357 C CA . THR A 1 170 ? 2.643 -5.715 14.903 1.00 83.50 170 THR A CA 1
ATOM 1358 C C . THR A 1 170 ? 1.699 -6.155 16.016 1.00 83.50 170 THR A C 1
ATOM 1360 O O . THR A 1 170 ? 1.583 -7.340 16.300 1.00 83.50 170 THR A O 1
ATOM 1363 N N . GLN A 1 171 ? 1.049 -5.199 16.684 1.00 86.50 171 GLN A N 1
ATOM 1364 C CA . GLN A 1 171 ? 0.104 -5.453 17.760 1.00 86.50 171 GLN A CA 1
ATOM 1365 C C . GLN A 1 171 ? -1.239 -4.774 17.472 1.00 86.50 171 GLN A C 1
ATOM 1367 O O . GLN A 1 171 ? -1.274 -3.571 17.170 1.00 86.50 171 GLN A O 1
ATOM 1372 N N . PRO A 1 172 ? -2.356 -5.504 17.624 1.00 89.12 172 PRO A N 1
ATOM 1373 C CA . PRO A 1 172 ? -3.687 -4.926 17.523 1.00 89.12 172 PRO A CA 1
ATOM 1374 C C . PRO A 1 172 ? -3.902 -3.866 18.608 1.00 89.12 172 PRO A C 1
ATOM 1376 O O . PRO A 1 172 ? -3.569 -4.049 19.782 1.00 89.12 172 PRO A O 1
ATOM 1379 N N . PHE A 1 173 ? -4.510 -2.747 18.235 1.00 90.00 173 PHE A N 1
ATOM 1380 C CA . PHE A 1 173 ? -4.909 -1.723 19.186 1.00 90.00 173 PHE A CA 1
ATOM 1381 C C . PHE A 1 173 ? -6.182 -2.151 19.921 1.00 90.00 173 PHE A C 1
ATOM 1383 O O . PHE A 1 173 ? -7.203 -2.431 19.294 1.00 90.00 173 PHE A O 1
ATOM 1390 N N . LYS A 1 174 ? -6.113 -2.183 21.258 1.00 88.31 174 LYS A N 1
ATOM 1391 C CA . LYS A 1 174 ? -7.217 -2.591 22.154 1.00 88.31 174 LYS A CA 1
ATOM 1392 C C . LYS A 1 174 ? -7.581 -1.531 23.207 1.00 88.31 174 LYS A C 1
ATOM 1394 O O . LYS A 1 174 ? -8.492 -1.719 24.006 1.00 88.31 174 LYS A O 1
ATOM 1399 N N . LYS A 1 175 ? -6.870 -0.396 23.244 1.00 87.94 175 LYS A N 1
ATOM 1400 C CA . LYS A 1 175 ? -7.026 0.638 24.286 1.00 87.94 175 LYS A CA 1
ATOM 1401 C C . LYS A 1 175 ? -8.098 1.662 23.911 1.00 87.94 175 LYS A C 1
ATOM 1403 O O . LYS A 1 175 ? -7.803 2.735 23.398 1.00 87.94 175 LYS A O 1
ATOM 1408 N N . TRP A 1 176 ? -9.352 1.364 24.229 1.00 89.88 176 TRP A N 1
ATOM 1409 C CA . TRP A 1 176 ? -10.496 2.139 23.731 1.00 89.88 176 TRP A CA 1
ATOM 1410 C C . TRP A 1 176 ? -10.703 3.527 24.362 1.00 89.88 176 TRP A C 1
ATOM 1412 O O . TRP A 1 176 ? -11.353 4.373 23.756 1.00 89.88 176 TRP A O 1
ATOM 1422 N N . LYS A 1 177 ? -10.143 3.793 25.553 1.00 87.25 177 LYS A N 1
ATOM 1423 C CA . LYS A 1 177 ? -10.370 5.041 26.315 1.00 87.25 177 LYS A CA 1
ATOM 1424 C C . LYS A 1 177 ? -10.040 6.313 25.519 1.00 87.25 177 LYS A C 1
ATOM 1426 O O . LYS A 1 177 ? -10.809 7.265 25.565 1.00 87.25 177 LYS A O 1
ATOM 1431 N N . ASN A 1 178 ? -8.929 6.297 24.783 1.00 87.62 178 ASN A N 1
ATOM 1432 C CA . ASN A 1 178 ? -8.449 7.416 23.965 1.00 87.62 178 ASN A CA 1
ATOM 1433 C C . ASN A 1 178 ? -8.345 6.999 22.486 1.00 87.62 178 ASN A C 1
ATOM 1435 O O . ASN A 1 178 ? -7.416 7.394 21.784 1.00 87.62 178 ASN A O 1
ATOM 1439 N N . ALA A 1 179 ? -9.264 6.144 22.020 1.00 89.69 179 ALA A N 1
ATOM 1440 C CA . ALA A 1 179 ? -9.202 5.560 20.680 1.00 89.69 179 ALA A CA 1
ATOM 1441 C C . ALA A 1 179 ? -9.126 6.627 19.578 1.00 89.69 179 ALA A C 1
ATOM 1443 O O . ALA A 1 179 ? -8.204 6.603 18.774 1.00 89.69 179 ALA A O 1
ATOM 1444 N N . ILE A 1 180 ? -10.038 7.604 19.595 1.00 92.31 180 ILE A N 1
ATOM 1445 C CA . ILE A 1 180 ? -10.117 8.654 18.567 1.00 92.31 180 ILE A CA 1
ATOM 1446 C C . ILE A 1 180 ? -8.833 9.487 18.489 1.00 92.31 180 ILE A C 1
A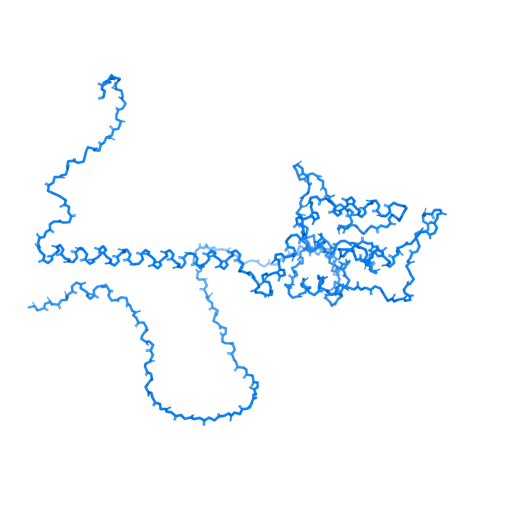TOM 1448 O O . ILE A 1 180 ? -8.335 9.735 17.396 1.00 92.31 180 ILE A O 1
ATOM 1452 N N . GLU A 1 181 ? -8.281 9.892 19.635 1.00 93.06 181 GLU A N 1
ATOM 1453 C CA . GLU A 1 181 ? -7.010 10.623 19.709 1.00 93.06 181 GLU A CA 1
ATOM 1454 C C . GLU A 1 181 ? -5.883 9.800 19.074 1.00 93.06 181 GLU A C 1
ATOM 1456 O O . GLU A 1 181 ? -5.198 10.270 18.172 1.00 93.06 181 GLU A O 1
ATOM 1461 N N . LYS A 1 182 ? -5.762 8.521 19.456 1.00 91.75 182 LYS A N 1
ATOM 1462 C CA . LYS A 1 182 ? -4.732 7.625 18.917 1.00 91.75 182 LYS A CA 1
ATOM 1463 C C . LYS A 1 182 ? -4.910 7.321 17.431 1.00 91.75 182 LYS A C 1
ATOM 1465 O O . LYS A 1 182 ? -3.913 7.116 16.743 1.00 91.75 182 LYS A O 1
ATOM 1470 N N . PHE A 1 183 ? -6.142 7.295 16.931 1.00 93.62 183 PHE A N 1
ATOM 1471 C CA . PHE A 1 183 ? -6.415 7.136 15.503 1.00 93.62 183 PHE A CA 1
ATOM 1472 C C . PHE A 1 183 ? -5.973 8.374 14.720 1.00 93.62 183 PHE A C 1
ATOM 1474 O O . PHE A 1 183 ? -5.276 8.232 13.719 1.00 93.62 183 PHE A O 1
ATOM 1481 N N . ASN A 1 184 ? -6.278 9.576 15.217 1.00 93.69 184 ASN A N 1
ATOM 1482 C CA . ASN A 1 184 ? -5.815 10.823 14.603 1.00 93.69 184 ASN A CA 1
ATOM 1483 C C . ASN A 1 184 ? -4.279 10.944 14.640 1.00 93.69 184 ASN A C 1
ATOM 1485 O O . ASN A 1 184 ? -3.671 11.363 13.654 1.00 93.69 184 ASN A O 1
ATOM 1489 N N . ASP A 1 185 ? -3.640 10.556 15.749 1.00 91.56 185 ASP A N 1
ATOM 1490 C CA . ASP A 1 185 ? -2.176 10.519 15.868 1.00 91.56 185 ASP A CA 1
ATOM 1491 C C . ASP A 1 185 ? -1.561 9.581 14.815 1.00 91.56 185 ASP A C 1
ATOM 1493 O O . ASP A 1 185 ? -0.581 9.926 14.151 1.00 91.56 185 ASP A O 1
ATOM 1497 N N . HIS A 1 186 ? -2.143 8.386 14.651 1.00 90.94 186 HIS A N 1
ATOM 1498 C CA . HIS A 1 186 ? -1.687 7.388 13.684 1.00 90.94 186 HIS A CA 1
ATOM 1499 C C . HIS A 1 186 ? -1.838 7.879 12.243 1.00 90.94 186 HIS A C 1
ATOM 1501 O O . HIS A 1 186 ? -0.882 7.799 11.475 1.00 90.94 186 HIS A O 1
ATOM 1507 N N . GLU A 1 187 ? -3.004 8.421 11.888 1.00 91.50 187 GLU A N 1
ATOM 1508 C CA . GLU A 1 187 ? -3.293 8.943 10.548 1.00 91.50 187 GLU A CA 1
ATOM 1509 C C . GLU A 1 187 ? -2.330 10.069 10.144 1.00 91.50 187 GLU A C 1
ATOM 1511 O O . GLU A 1 187 ? -1.876 10.147 9.000 1.00 91.50 187 GLU A O 1
ATOM 1516 N N . ASN A 1 188 ? -1.944 10.915 11.102 1.00 90.56 188 ASN A N 1
ATOM 1517 C CA . ASN A 1 188 ? -0.988 11.993 10.863 1.00 90.56 188 ASN A CA 1
ATOM 1518 C C . ASN A 1 188 ? 0.475 11.538 10.845 1.00 90.56 188 ASN A C 1
ATOM 1520 O O . ASN A 1 188 ? 1.346 12.308 10.417 1.00 90.56 188 ASN A O 1
ATOM 1524 N N . CYS A 1 189 ? 0.759 10.307 11.269 1.00 88.38 189 CYS A N 1
ATOM 1525 C CA . CYS A 1 189 ? 2.118 9.814 11.371 1.00 88.38 189 CYS A CA 1
ATOM 1526 C C . CYS A 1 189 ? 2.760 9.575 9.996 1.00 88.38 189 CYS A C 1
ATOM 1528 O O . CYS A 1 189 ? 2.124 9.116 9.047 1.00 88.38 189 CYS A O 1
ATOM 1530 N N . GLN A 1 190 ? 4.063 9.850 9.889 1.00 87.44 190 GLN A N 1
ATOM 1531 C CA . GLN A 1 190 ? 4.799 9.750 8.624 1.00 87.44 190 GLN A CA 1
ATOM 1532 C C . GLN A 1 190 ? 4.814 8.327 8.058 1.00 87.44 190 GLN A C 1
ATOM 1534 O O . GLN A 1 190 ? 4.621 8.138 6.860 1.00 87.44 190 GLN A O 1
ATOM 1539 N N . TYR A 1 191 ? 4.977 7.307 8.907 1.00 85.81 191 TYR A N 1
ATOM 1540 C CA . TYR A 1 191 ? 4.978 5.924 8.423 1.00 85.81 191 TYR A CA 1
ATOM 1541 C C . TYR A 1 191 ? 3.618 5.515 7.846 1.00 85.81 191 TYR A C 1
ATOM 1543 O O . TYR A 1 191 ? 3.583 4.773 6.867 1.00 85.81 191 TYR A O 1
ATOM 1551 N N . HIS A 1 192 ? 2.512 6.017 8.409 1.00 90.44 192 HIS A N 1
ATOM 1552 C CA . HIS A 1 192 ? 1.174 5.770 7.881 1.00 90.44 192 HIS A CA 1
ATOM 1553 C C . HIS A 1 192 ? 1.025 6.396 6.496 1.00 90.44 192 HIS A C 1
ATOM 1555 O O . HIS A 1 192 ? 0.644 5.704 5.556 1.00 90.44 192 HIS A O 1
ATOM 1561 N N . LYS A 1 193 ? 1.402 7.672 6.351 1.00 91.81 193 LYS A N 1
ATOM 1562 C CA . LYS A 1 193 ? 1.349 8.399 5.072 1.00 91.81 193 LYS A CA 1
ATOM 1563 C C . LYS A 1 193 ? 2.143 7.688 3.977 1.00 91.81 193 LYS A C 1
ATOM 1565 O O . LYS A 1 193 ? 1.602 7.440 2.908 1.00 91.81 193 LYS A O 1
ATOM 1570 N N . LEU A 1 194 ? 3.370 7.265 4.282 1.00 91.00 194 LEU A N 1
ATOM 1571 C CA . LEU A 1 194 ? 4.210 6.504 3.351 1.00 91.00 194 LEU A CA 1
ATOM 1572 C C . LEU A 1 194 ? 3.624 5.121 3.023 1.00 91.00 194 LEU A C 1
ATOM 1574 O O . LEU A 1 194 ? 3.716 4.654 1.892 1.00 91.00 194 LEU A O 1
ATOM 1578 N N . SER A 1 195 ? 3.030 4.433 4.001 1.00 91.31 195 SER A N 1
ATOM 1579 C CA . SER A 1 195 ? 2.387 3.129 3.762 1.00 91.31 195 SER A CA 1
ATOM 1580 C C . SER A 1 195 ? 1.140 3.280 2.888 1.00 91.31 195 SER A C 1
ATOM 1582 O O . SER A 1 195 ? 0.901 2.462 2.003 1.00 91.31 195 SER A O 1
ATOM 1584 N N . LYS A 1 196 ? 0.367 4.349 3.108 1.00 93.44 196 LYS A N 1
ATOM 1585 C CA . LYS A 1 196 ? -0.802 4.711 2.308 1.00 93.44 196 LYS A CA 1
ATOM 1586 C C . LYS A 1 196 ? -0.406 5.061 0.873 1.00 93.44 196 LYS A C 1
ATOM 1588 O O . LYS A 1 196 ? -0.982 4.499 -0.047 1.00 93.44 196 LYS A O 1
ATOM 1593 N N . GLU A 1 197 ? 0.613 5.897 0.684 1.00 93.00 197 GLU A N 1
ATOM 1594 C CA . GLU A 1 197 ? 1.137 6.252 -0.642 1.00 93.00 197 GLU A CA 1
ATOM 1595 C C . GLU A 1 197 ? 1.595 5.008 -1.418 1.00 93.00 197 GLU A C 1
ATOM 1597 O O . GLU A 1 197 ? 1.248 4.832 -2.584 1.00 93.00 197 GLU A O 1
ATOM 1602 N N . ARG A 1 198 ? 2.305 4.081 -0.760 1.00 91.75 198 ARG A N 1
ATOM 1603 C CA . ARG A 1 198 ? 2.699 2.809 -1.387 1.00 91.75 198 ARG A CA 1
ATOM 1604 C C . ARG A 1 198 ? 1.509 1.941 -1.766 1.00 91.75 198 ARG A C 1
ATOM 1606 O O . ARG A 1 198 ? 1.540 1.320 -2.824 1.00 91.75 198 ARG A O 1
ATOM 1613 N N . ALA A 1 199 ? 0.478 1.891 -0.927 1.00 92.69 199 ALA A N 1
ATOM 1614 C CA . ALA A 1 199 ? -0.742 1.159 -1.240 1.00 92.69 199 ALA A CA 1
ATOM 1615 C C . ALA A 1 199 ? -1.483 1.778 -2.436 1.00 92.69 199 ALA A C 1
ATOM 1617 O O . ALA A 1 199 ? -1.946 1.053 -3.313 1.00 92.69 199 ALA A O 1
ATOM 1618 N N . GLU A 1 200 ? -1.559 3.107 -2.505 1.00 93.06 200 GLU A N 1
ATOM 1619 C CA . GLU A 1 200 ? -2.163 3.834 -3.626 1.00 93.06 200 GLU A CA 1
ATOM 1620 C C . GLU A 1 200 ? -1.380 3.619 -4.927 1.00 93.06 200 GLU A C 1
ATOM 1622 O O . GLU A 1 200 ? -1.985 3.320 -5.957 1.00 93.06 200 GLU A O 1
ATOM 1627 N N . TYR A 1 201 ? -0.046 3.683 -4.874 1.00 92.56 201 TYR A N 1
ATOM 1628 C CA . TYR A 1 201 ? 0.826 3.370 -6.008 1.00 92.56 201 TYR A CA 1
ATOM 1629 C C . TYR A 1 201 ? 0.678 1.915 -6.467 1.00 92.56 201 TYR A C 1
ATOM 1631 O O . TYR A 1 201 ? 0.579 1.628 -7.657 1.00 92.56 201 TYR A O 1
ATOM 1639 N N . PHE A 1 202 ? 0.618 0.975 -5.524 1.00 92.31 202 PHE A N 1
ATOM 1640 C CA . PHE A 1 202 ? 0.391 -0.431 -5.838 1.00 92.31 202 PHE A CA 1
ATOM 1641 C C . PHE A 1 202 ? -0.931 -0.624 -6.594 1.00 92.31 202 PHE A C 1
ATOM 1643 O O . PHE A 1 202 ? -0.953 -1.264 -7.644 1.00 92.31 202 PHE A O 1
ATOM 1650 N N . LEU A 1 203 ? -2.016 -0.007 -6.118 1.00 91.38 203 LEU A N 1
ATOM 1651 C CA . LEU A 1 203 ? -3.311 -0.056 -6.796 1.00 91.38 203 LEU A CA 1
ATOM 1652 C C . LEU A 1 203 ? -3.270 0.637 -8.169 1.00 91.38 203 LEU A C 1
ATOM 1654 O O . LEU A 1 203 ? -3.858 0.129 -9.121 1.00 91.38 203 LEU A O 1
ATOM 1658 N N . SER A 1 204 ? -2.579 1.774 -8.314 1.00 91.19 204 SER A N 1
ATOM 1659 C CA . SER A 1 204 ? -2.496 2.484 -9.599 1.00 91.19 204 SER A CA 1
ATOM 1660 C C . SER A 1 204 ? -1.751 1.675 -10.665 1.00 91.19 204 SER A C 1
ATOM 1662 O O . SER A 1 204 ? -2.189 1.646 -11.819 1.00 91.19 204 SER A O 1
ATOM 1664 N N . VAL A 1 205 ? -0.677 0.981 -10.282 1.00 89.75 205 VAL A N 1
ATOM 1665 C CA . VAL A 1 205 ? 0.072 0.075 -11.162 1.00 89.75 205 VAL A CA 1
ATOM 1666 C C . VAL A 1 205 ? -0.758 -1.161 -11.502 1.00 89.75 205 VAL A C 1
ATOM 1668 O O . VAL A 1 205 ? -0.841 -1.534 -12.674 1.00 89.75 205 VAL A O 1
ATOM 1671 N N . ASN A 1 206 ? -1.422 -1.761 -10.512 1.00 87.94 206 ASN A N 1
ATOM 1672 C CA . ASN A 1 206 ? -2.217 -2.971 -10.712 1.00 87.94 206 ASN A CA 1
ATOM 1673 C C . ASN A 1 206 ? -3.416 -2.730 -11.647 1.00 87.94 206 ASN A C 1
ATOM 1675 O O . ASN A 1 206 ? -3.643 -3.494 -12.581 1.00 87.94 206 ASN A O 1
ATOM 1679 N N . TYR A 1 207 ? -4.104 -1.591 -11.500 1.00 88.38 207 TYR A N 1
ATOM 1680 C CA . TYR A 1 207 ? -5.170 -1.161 -12.417 1.00 88.38 207 TYR A CA 1
ATOM 1681 C C . TYR A 1 207 ? -4.665 -0.537 -13.728 1.00 88.38 207 TYR A C 1
ATOM 1683 O O . TYR A 1 207 ? -5.454 0.079 -14.445 1.00 88.38 207 TYR A O 1
ATOM 1691 N N . ARG A 1 208 ? -3.365 -0.638 -14.049 1.00 82.50 208 ARG A N 1
ATOM 1692 C CA . ARG A 1 208 ? -2.746 -0.078 -15.269 1.00 82.50 208 ARG A CA 1
ATOM 1693 C C . ARG A 1 208 ? -2.987 1.425 -15.476 1.00 82.50 208 ARG A C 1
ATOM 1695 O O . ARG A 1 208 ? -2.863 1.927 -16.590 1.00 82.50 208 ARG A O 1
ATOM 1702 N N . LYS A 1 209 ? -3.287 2.169 -14.408 1.00 83.56 209 LYS A N 1
ATOM 1703 C CA . LYS A 1 209 ? -3.424 3.635 -14.451 1.00 83.56 209 LYS A CA 1
ATOM 1704 C C . LYS A 1 209 ? -2.062 4.315 -14.569 1.00 83.56 209 LYS A C 1
ATOM 1706 O O . LYS A 1 209 ? -1.970 5.422 -15.090 1.00 83.56 209 LYS A O 1
ATOM 1711 N N . GLN A 1 210 ? -1.013 3.665 -14.067 1.00 85.19 210 GLN A N 1
ATOM 1712 C CA . GLN A 1 210 ? 0.369 4.136 -14.119 1.00 85.19 210 GLN A CA 1
ATOM 1713 C C . GLN A 1 210 ? 1.313 2.981 -14.470 1.00 85.19 210 GLN A C 1
ATOM 1715 O O . GLN A 1 210 ? 1.051 1.828 -14.132 1.00 85.19 210 GLN A O 1
ATOM 1720 N N . LYS A 1 211 ? 2.425 3.295 -15.144 1.00 83.38 211 LYS A N 1
ATOM 1721 C CA . LYS A 1 211 ? 3.496 2.327 -15.411 1.00 83.38 211 LYS A CA 1
ATOM 1722 C C . LYS A 1 211 ? 4.325 2.098 -14.152 1.00 83.38 211 LYS A C 1
ATOM 1724 O O . LYS A 1 211 ? 4.581 3.036 -13.392 1.00 83.38 211 LYS A O 1
ATOM 1729 N N . SER A 1 212 ? 4.774 0.863 -13.950 1.00 89.56 212 SER A N 1
ATOM 1730 C CA . SER A 1 212 ? 5.706 0.568 -12.861 1.00 89.56 212 SER A CA 1
ATOM 1731 C C . SER A 1 212 ? 7.069 1.219 -13.128 1.00 89.56 212 SER A C 1
ATOM 1733 O O . SER A 1 212 ? 7.443 1.438 -14.283 1.00 89.56 212 SER A O 1
ATOM 1735 N N . VAL A 1 213 ? 7.848 1.498 -12.076 1.00 89.25 213 VAL A N 1
ATOM 1736 C CA . VAL A 1 213 ? 9.218 2.032 -12.231 1.00 89.25 213 VAL A CA 1
ATOM 1737 C C . VAL A 1 213 ? 10.066 1.123 -13.128 1.00 89.25 213 VAL A C 1
ATOM 1739 O O . VAL A 1 213 ? 10.791 1.610 -13.990 1.00 89.25 213 VAL A O 1
ATOM 1742 N N . ILE A 1 214 ? 9.928 -0.195 -12.976 1.00 90.19 214 ILE A N 1
ATOM 1743 C CA . ILE A 1 214 ? 10.657 -1.197 -13.766 1.00 90.19 214 ILE A CA 1
ATOM 1744 C C . ILE A 1 214 ? 10.283 -1.095 -15.247 1.00 90.19 214 ILE A C 1
ATOM 1746 O O . ILE A 1 214 ? 11.155 -1.107 -16.111 1.00 90.19 214 ILE A O 1
ATOM 1750 N N . GLU A 1 215 ? 8.993 -0.953 -15.554 1.00 89.50 215 GLU A N 1
ATOM 1751 C CA . GLU A 1 215 ? 8.525 -0.807 -16.933 1.00 89.50 215 GLU A CA 1
ATOM 1752 C C . GLU A 1 215 ? 9.069 0.474 -17.576 1.00 89.50 215 GLU A C 1
ATOM 1754 O O . GLU A 1 215 ? 9.536 0.447 -18.717 1.00 89.50 215 GLU A O 1
ATOM 1759 N N . VAL A 1 216 ? 9.067 1.584 -16.832 1.00 93.38 216 VAL A N 1
ATOM 1760 C CA . VAL A 1 216 ? 9.641 2.854 -17.294 1.00 93.38 216 VAL A CA 1
ATOM 1761 C C . VAL A 1 216 ? 11.133 2.691 -17.581 1.00 93.38 216 VAL A C 1
ATOM 1763 O O . VAL A 1 216 ? 11.573 3.037 -18.677 1.00 93.38 216 VAL A O 1
ATOM 1766 N N . LEU A 1 217 ? 11.896 2.098 -16.659 1.00 94.56 217 LEU A N 1
ATOM 1767 C CA . LEU A 1 217 ? 13.331 1.857 -16.833 1.00 94.56 217 LEU A CA 1
ATOM 1768 C C . LEU A 1 217 ? 13.632 0.975 -18.049 1.00 94.56 217 LEU A C 1
ATOM 1770 O O . LEU A 1 217 ? 14.479 1.333 -18.865 1.00 94.56 217 LEU A O 1
ATOM 1774 N N . ASN A 1 218 ? 12.902 -0.127 -18.221 1.00 95.00 218 ASN A N 1
ATOM 1775 C CA . ASN A 1 218 ? 13.078 -1.019 -19.367 1.00 95.00 218 ASN A CA 1
ATOM 1776 C C . ASN A 1 218 ? 12.765 -0.302 -20.687 1.00 95.00 218 ASN A C 1
ATOM 1778 O O . ASN A 1 218 ? 13.495 -0.445 -21.670 1.00 95.00 218 ASN A O 1
ATOM 1782 N N . SER A 1 219 ? 11.696 0.502 -20.713 1.00 94.31 219 SER A N 1
ATOM 1783 C CA . SER A 1 219 ? 11.330 1.278 -21.901 1.00 94.31 219 SER A CA 1
ATOM 1784 C C . SER A 1 219 ? 12.391 2.322 -22.258 1.00 94.31 219 SER A C 1
ATOM 1786 O O . SER A 1 219 ? 12.713 2.506 -23.432 1.00 94.31 219 SER A O 1
ATOM 1788 N N . GLU A 1 220 ? 12.995 2.945 -21.248 1.00 95.19 220 GLU A N 1
ATOM 1789 C CA . GLU A 1 220 ? 14.031 3.955 -21.414 1.00 95.19 220 GLU A CA 1
ATOM 1790 C C . GLU A 1 220 ? 15.355 3.335 -21.879 1.00 95.19 220 GLU A C 1
ATOM 1792 O O . GLU A 1 220 ? 15.978 3.831 -22.817 1.00 95.19 220 GLU A O 1
ATOM 1797 N N . GLN A 1 221 ? 15.744 2.187 -21.320 1.00 95.94 221 GLN A N 1
ATOM 1798 C CA . GLN A 1 221 ? 16.893 1.413 -21.799 1.00 95.94 221 GLN A CA 1
ATOM 1799 C C . GLN A 1 221 ? 16.722 0.996 -23.266 1.00 95.94 221 GLN A C 1
ATOM 1801 O O . GLN A 1 221 ? 17.637 1.157 -24.079 1.00 95.94 221 GLN A O 1
ATOM 1806 N N . ALA A 1 222 ? 15.534 0.511 -23.639 1.00 95.19 222 ALA A N 1
ATOM 1807 C CA . ALA A 1 222 ? 15.228 0.152 -25.021 1.00 95.19 222 ALA A CA 1
ATOM 1808 C C . ALA A 1 222 ? 15.288 1.371 -25.960 1.00 95.19 222 ALA A C 1
ATOM 1810 O O . ALA A 1 222 ? 15.825 1.271 -27.072 1.00 95.19 222 ALA A O 1
ATOM 1811 N N . ARG A 1 223 ? 14.792 2.532 -25.506 1.00 96.81 223 ARG A N 1
ATOM 1812 C CA . ARG A 1 223 ? 14.868 3.808 -26.232 1.00 96.81 223 ARG A CA 1
ATOM 1813 C C . ARG A 1 223 ? 16.320 4.219 -26.470 1.00 96.81 223 ARG A C 1
ATOM 1815 O O . ARG A 1 223 ? 16.698 4.452 -27.619 1.00 96.81 223 ARG A O 1
ATOM 1822 N N . GLN A 1 224 ? 17.146 4.224 -25.427 1.00 96.69 224 GLN A N 1
ATOM 1823 C CA . GLN A 1 224 ? 18.567 4.571 -25.516 1.00 96.69 224 GLN A CA 1
ATOM 1824 C C . GLN A 1 224 ? 19.330 3.632 -26.454 1.00 96.69 224 GLN A C 1
ATOM 1826 O O . GLN A 1 224 ? 20.080 4.088 -27.318 1.00 96.69 224 GLN A O 1
ATOM 1831 N N . ALA A 1 225 ? 19.093 2.321 -26.361 1.00 96.69 225 ALA A N 1
ATOM 1832 C CA . ALA A 1 225 ? 19.706 1.352 -27.264 1.00 96.69 225 ALA A CA 1
ATOM 1833 C C . ALA A 1 225 ? 19.319 1.612 -28.732 1.00 96.69 225 ALA A C 1
ATOM 1835 O O . ALA A 1 225 ? 20.154 1.497 -29.630 1.00 96.69 225 ALA A O 1
ATOM 1836 N N . SER A 1 226 ? 18.066 1.994 -28.989 1.00 96.81 226 SER A N 1
ATOM 1837 C CA . SER A 1 226 ? 17.591 2.358 -30.329 1.00 96.81 226 SER A CA 1
ATOM 1838 C C . SER A 1 226 ? 18.263 3.624 -30.863 1.00 96.81 226 SER A C 1
ATOM 1840 O O . SER A 1 226 ? 18.715 3.654 -32.009 1.00 96.81 226 SER A O 1
ATOM 1842 N N . GLU A 1 227 ? 18.400 4.654 -30.032 1.00 97.38 227 GLU A N 1
ATOM 1843 C CA . GLU A 1 227 ? 19.079 5.898 -30.404 1.00 97.38 227 GLU A CA 1
ATOM 1844 C C . GLU A 1 227 ? 20.565 5.687 -30.676 1.00 97.38 227 GLU A C 1
ATOM 1846 O O . GLU A 1 227 ? 21.092 6.200 -31.665 1.00 97.38 227 GLU A O 1
ATOM 1851 N N . ASN A 1 228 ? 21.231 4.873 -29.859 1.00 97.06 228 ASN A N 1
ATOM 1852 C CA . ASN A 1 228 ? 22.631 4.526 -30.068 1.00 97.06 228 ASN A CA 1
ATOM 1853 C C . ASN A 1 228 ? 22.824 3.761 -31.382 1.00 97.06 228 ASN A C 1
ATOM 1855 O O . ASN A 1 228 ? 23.750 4.073 -32.127 1.00 97.06 228 ASN A O 1
ATOM 1859 N N . ARG A 1 229 ? 21.914 2.841 -31.739 1.00 97.00 229 ARG A N 1
ATOM 1860 C CA . ARG A 1 229 ? 21.944 2.169 -33.051 1.00 97.00 229 ARG A CA 1
ATOM 1861 C C . ARG A 1 229 ? 21.816 3.153 -34.216 1.00 97.00 229 ARG A C 1
ATOM 1863 O O . ARG A 1 229 ? 22.559 3.024 -35.183 1.00 97.00 229 ARG A O 1
ATOM 1870 N N . LYS A 1 230 ? 20.938 4.158 -34.120 1.00 96.56 230 LYS A N 1
ATOM 1871 C CA . LYS A 1 230 ? 20.799 5.202 -35.156 1.00 96.56 230 LYS A CA 1
ATOM 1872 C C . LYS A 1 230 ? 22.070 6.045 -35.303 1.00 96.56 230 LYS A C 1
ATOM 1874 O O . LYS A 1 230 ? 22.495 6.320 -36.421 1.00 96.56 230 LYS A O 1
ATOM 1879 N N . LYS A 1 231 ? 22.703 6.419 -34.187 1.00 96.69 231 LYS A N 1
ATOM 1880 C CA . LYS A 1 231 ? 23.977 7.159 -34.194 1.00 96.69 231 LYS A CA 1
ATOM 1881 C C . LYS A 1 231 ? 25.104 6.331 -34.809 1.00 96.69 231 LYS A C 1
ATOM 1883 O O . LYS A 1 231 ? 25.826 6.829 -35.665 1.00 96.69 231 LYS A O 1
ATOM 1888 N N . LEU A 1 232 ? 25.221 5.060 -34.418 1.00 97.19 232 LEU A N 1
ATOM 1889 C CA . LEU A 1 232 ? 26.211 4.139 -34.980 1.00 97.19 232 LEU A CA 1
ATOM 1890 C C . LEU A 1 232 ? 26.020 3.949 -36.482 1.00 97.19 232 LEU A C 1
ATOM 1892 O O . LEU A 1 232 ? 27.000 3.971 -37.218 1.00 97.19 232 LEU A O 1
ATOM 1896 N N . TYR A 1 233 ? 24.774 3.825 -36.938 1.00 95.81 233 TYR A N 1
ATOM 1897 C CA . TYR A 1 233 ? 24.466 3.740 -38.361 1.00 95.81 233 TYR A CA 1
ATOM 1898 C C . TYR A 1 233 ? 25.018 4.955 -39.132 1.00 95.81 233 TYR A C 1
ATOM 1900 O O . TYR A 1 233 ? 25.762 4.778 -40.091 1.00 95.81 233 TYR A O 1
ATOM 1908 N N . SER A 1 234 ? 24.777 6.178 -38.646 1.00 95.38 234 SER A N 1
ATOM 1909 C CA . SER A 1 234 ? 25.307 7.411 -39.257 1.00 95.38 234 SER A CA 1
ATOM 1910 C C . SER A 1 234 ? 26.844 7.495 -39.245 1.00 95.38 234 SER A C 1
ATOM 1912 O O . SER A 1 234 ? 27.457 7.928 -40.225 1.00 95.38 234 SER A O 1
ATOM 1914 N N . ILE A 1 235 ? 27.494 7.042 -38.167 1.00 94.94 235 ILE A N 1
ATOM 1915 C CA . ILE A 1 235 ? 28.963 6.965 -38.097 1.00 94.94 235 ILE A CA 1
ATOM 1916 C C . ILE A 1 235 ? 29.492 5.993 -39.157 1.00 94.94 235 ILE A C 1
ATOM 1918 O O . ILE A 1 235 ? 30.425 6.324 -39.887 1.00 94.94 235 ILE A O 1
ATOM 1922 N N . VAL A 1 236 ? 28.883 4.810 -39.272 1.00 96.00 236 VAL A N 1
ATOM 1923 C CA . VAL A 1 236 ? 29.278 3.795 -40.257 1.00 96.00 236 VAL A CA 1
ATOM 1924 C C . VAL A 1 236 ? 29.072 4.307 -41.683 1.00 96.00 236 VAL A C 1
ATOM 1926 O O . VAL A 1 236 ? 29.968 4.148 -42.510 1.00 96.00 236 VAL A O 1
ATOM 1929 N N . GLU A 1 237 ? 27.956 4.979 -41.975 1.00 94.75 237 GLU A N 1
ATOM 1930 C CA . GLU A 1 237 ? 27.730 5.624 -43.276 1.00 94.75 237 GLU A CA 1
ATOM 1931 C C . GLU A 1 237 ? 28.816 6.654 -43.606 1.00 94.75 237 GLU A C 1
ATOM 1933 O O . GLU A 1 237 ? 29.326 6.676 -44.727 1.00 94.75 237 GLU A O 1
ATOM 1938 N N . THR A 1 238 ? 29.229 7.455 -42.621 1.00 93.44 238 THR A N 1
ATOM 1939 C CA . THR A 1 238 ? 30.312 8.435 -42.784 1.00 93.44 238 THR A CA 1
ATOM 1940 C C . THR A 1 238 ? 31.651 7.749 -43.069 1.00 93.44 238 THR A C 1
ATOM 1942 O O . THR A 1 238 ? 32.374 8.162 -43.972 1.00 93.44 238 THR A O 1
ATOM 1945 N N . ILE A 1 239 ? 31.967 6.656 -42.363 1.00 93.81 239 ILE A N 1
ATOM 1946 C CA . ILE A 1 239 ? 33.181 5.859 -42.606 1.00 93.81 239 ILE A CA 1
ATOM 1947 C C . ILE A 1 239 ? 33.182 5.285 -44.029 1.00 93.81 239 ILE A C 1
ATOM 1949 O O . ILE A 1 239 ? 34.194 5.369 -44.728 1.00 93.81 239 ILE A O 1
ATOM 1953 N N . ILE A 1 240 ? 32.049 4.737 -44.482 1.00 94.62 240 ILE A N 1
ATOM 1954 C CA . ILE A 1 240 ? 31.893 4.209 -45.845 1.00 94.62 240 ILE A CA 1
ATOM 1955 C C . ILE A 1 240 ? 32.081 5.324 -46.882 1.00 94.62 240 ILE A C 1
ATOM 1957 O O . ILE A 1 240 ? 32.756 5.107 -47.890 1.00 94.62 240 ILE A O 1
ATOM 1961 N N . LEU A 1 241 ? 31.506 6.508 -46.649 1.00 94.56 241 LEU A N 1
ATOM 1962 C CA . LEU A 1 241 ? 31.657 7.666 -47.529 1.00 94.56 241 LEU A CA 1
ATOM 1963 C C . LEU A 1 241 ? 33.125 8.095 -47.646 1.00 94.56 241 LEU A C 1
ATOM 1965 O O . LEU A 1 241 ? 33.628 8.208 -48.762 1.00 94.56 241 LEU A O 1
ATOM 1969 N N . CYS A 1 242 ? 33.825 8.274 -46.522 1.00 91.06 242 CYS A N 1
ATOM 1970 C CA . CYS A 1 242 ? 35.248 8.618 -46.524 1.00 91.06 242 CYS A CA 1
ATOM 1971 C C . CYS A 1 242 ? 36.085 7.565 -47.258 1.00 91.06 242 CYS A C 1
ATOM 1973 O O . CYS A 1 242 ? 36.937 7.928 -48.063 1.00 91.06 242 CYS A O 1
ATOM 1975 N N . GLY A 1 243 ? 35.796 6.274 -47.053 1.00 92.12 243 GLY A N 1
ATOM 1976 C CA . GLY A 1 243 ? 36.471 5.187 -47.764 1.00 92.12 243 GLY A CA 1
ATOM 1977 C C . GLY A 1 243 ? 36.258 5.226 -49.282 1.00 92.12 243 GLY A C 1
ATOM 1978 O O . GLY A 1 243 ? 37.193 4.971 -50.032 1.00 92.12 243 GLY A O 1
ATOM 1979 N N . ARG A 1 244 ? 35.056 5.591 -49.751 1.00 93.38 244 ARG A N 1
ATOM 1980 C CA . ARG A 1 244 ? 34.758 5.754 -51.189 1.00 93.38 244 ARG A CA 1
ATOM 1981 C C . ARG A 1 244 ? 35.429 6.974 -51.814 1.00 93.38 244 ARG A C 1
ATOM 1983 O O . ARG A 1 244 ? 35.705 6.953 -53.006 1.00 93.38 244 ARG A O 1
ATOM 1990 N N . LEU A 1 245 ? 35.633 8.027 -51.028 1.00 92.56 245 LEU A N 1
ATOM 1991 C CA . LEU A 1 245 ? 36.270 9.273 -51.460 1.00 92.56 245 LEU A CA 1
ATOM 1992 C C . LEU A 1 245 ? 37.788 9.280 -51.220 1.00 92.56 245 LEU A C 1
ATOM 1994 O O . LEU A 1 245 ? 38.415 10.316 -51.417 1.00 92.56 245 LEU A O 1
ATOM 1998 N N . GLU A 1 246 ? 38.364 8.163 -50.757 1.00 89.69 246 GLU A N 1
ATOM 1999 C CA . GLU A 1 246 ? 39.782 8.039 -50.383 1.00 89.69 246 GLU A CA 1
ATOM 2000 C C . GLU A 1 246 ? 40.237 9.099 -49.356 1.00 89.69 246 GLU A C 1
ATOM 2002 O O . GLU A 1 246 ? 41.391 9.523 -49.315 1.00 89.69 246 GLU A O 1
ATOM 2007 N N . MET A 1 247 ? 39.318 9.531 -48.487 1.00 87.31 247 MET A N 1
ATOM 2008 C CA . MET A 1 247 ? 39.583 10.500 -47.426 1.00 87.31 247 MET A CA 1
ATOM 2009 C C . MET A 1 247 ? 40.037 9.797 -46.145 1.00 87.31 247 MET A C 1
ATOM 2011 O O . MET A 1 247 ? 39.480 8.774 -45.738 1.00 87.31 247 MET A O 1
ATOM 2015 N N . SER A 1 248 ? 41.012 10.382 -45.449 1.00 83.19 248 SER A N 1
ATOM 2016 C CA . SER A 1 248 ? 41.442 9.895 -44.139 1.00 83.19 248 SER A CA 1
ATOM 2017 C C . SER A 1 248 ? 40.352 10.111 -43.076 1.00 83.19 248 SER A C 1
ATOM 2019 O O . SER A 1 248 ? 39.773 11.189 -42.975 1.00 83.19 248 SER A O 1
ATOM 2021 N N . LEU A 1 249 ? 40.099 9.100 -42.233 1.00 80.06 249 LEU A N 1
ATOM 2022 C CA . LEU A 1 249 ? 39.170 9.206 -41.088 1.00 80.06 249 LEU A CA 1
ATOM 2023 C C . LEU A 1 249 ? 39.718 10.080 -39.950 1.00 80.06 249 LEU A C 1
ATOM 2025 O O . LEU A 1 249 ? 38.969 10.533 -39.088 1.00 80.06 249 LEU A O 1
ATOM 2029 N N . ARG A 1 250 ? 41.037 10.296 -39.932 1.00 76.06 250 ARG A N 1
ATOM 2030 C CA . ARG A 1 250 ? 41.704 11.255 -39.050 1.00 76.06 250 ARG A CA 1
ATOM 2031 C C . ARG A 1 250 ? 42.039 12.521 -39.836 1.00 76.06 250 ARG A C 1
ATOM 2033 O O . ARG A 1 250 ? 42.279 12.462 -41.043 1.00 76.06 250 ARG A O 1
ATOM 2040 N N . GLY A 1 251 ? 42.047 13.658 -39.143 1.00 70.06 251 GLY A N 1
ATOM 2041 C CA . GLY A 1 251 ? 42.465 14.937 -39.714 1.00 70.06 251 GLY A CA 1
ATOM 2042 C C . GLY A 1 251 ? 43.933 14.933 -40.158 1.00 70.06 251 GLY A C 1
ATOM 2043 O O . GLY A 1 251 ? 44.703 14.041 -39.814 1.00 70.06 251 GLY A O 1
ATOM 2044 N N . LYS A 1 252 ? 44.321 15.959 -40.921 1.00 65.75 252 LYS A N 1
ATOM 2045 C CA . LYS A 1 252 ? 45.660 16.102 -41.525 1.00 65.75 252 LYS A CA 1
ATOM 2046 C C . LYS A 1 252 ? 46.784 16.381 -40.512 1.00 65.75 252 LYS A C 1
ATOM 2048 O O . LYS A 1 252 ? 47.954 16.248 -40.853 1.00 65.75 252 LYS A O 1
ATOM 2053 N N . THR A 1 253 ? 46.443 16.769 -39.286 1.00 63.00 253 THR A N 1
ATOM 2054 C CA . THR A 1 253 ? 47.392 17.133 -38.229 1.00 63.00 253 THR A CA 1
ATOM 2055 C C . THR A 1 253 ? 47.043 16.412 -36.932 1.00 63.00 253 THR A C 1
ATOM 2057 O O . THR A 1 253 ? 45.969 16.628 -36.374 1.00 63.00 253 THR A O 1
ATOM 2060 N N . ASP A 1 254 ? 47.976 15.606 -36.427 1.00 57.53 254 ASP A N 1
ATOM 2061 C CA . ASP A 1 254 ? 47.941 14.981 -35.095 1.00 57.53 254 ASP A CA 1
ATOM 2062 C C . ASP A 1 254 ? 48.365 15.976 -33.993 1.00 57.53 254 ASP A C 1
ATOM 2064 O O . ASP A 1 254 ? 49.139 15.681 -33.091 1.00 57.53 254 ASP A O 1
ATOM 2068 N N . SER A 1 255 ? 47.933 17.232 -34.109 1.00 61.84 255 SER A N 1
ATOM 2069 C CA . SER A 1 255 ? 48.347 18.324 -33.224 1.00 61.84 255 SER A CA 1
ATOM 2070 C C . SER A 1 255 ? 47.329 18.549 -32.106 1.00 61.84 255 SER A C 1
ATOM 2072 O O . SER A 1 255 ? 46.866 19.667 -31.886 1.00 61.84 255 SER A O 1
ATOM 2074 N N . GLY A 1 256 ? 46.948 17.475 -31.416 1.00 61.31 256 GLY A N 1
ATOM 2075 C CA . GLY A 1 256 ? 46.290 17.569 -30.118 1.00 61.31 256 GLY A CA 1
ATOM 2076 C C . GLY A 1 256 ? 47.364 17.602 -29.039 1.00 61.31 256 GLY A C 1
ATOM 2077 O O . GLY A 1 256 ? 48.060 16.612 -28.840 1.00 61.31 256 GLY A O 1
ATOM 2078 N N . ARG A 1 257 ? 47.532 18.729 -28.339 1.00 60.47 257 ARG A N 1
ATOM 2079 C CA . ARG A 1 257 ? 48.415 18.774 -27.167 1.00 60.47 257 ARG A CA 1
ATOM 2080 C C . ARG A 1 257 ? 47.768 17.918 -26.075 1.00 60.47 257 ARG A C 1
ATOM 2082 O O . ARG A 1 257 ? 46.845 18.375 -25.408 1.00 60.47 257 ARG A O 1
ATOM 2089 N N . ILE A 1 258 ? 48.220 16.676 -25.915 1.00 62.62 258 ILE A N 1
ATOM 2090 C CA . ILE A 1 258 ? 47.917 15.886 -24.721 1.00 62.62 258 ILE A CA 1
ATOM 2091 C C . ILE A 1 258 ? 48.706 16.561 -23.601 1.00 62.62 258 ILE A C 1
ATOM 2093 O O . ILE A 1 258 ? 49.921 16.399 -23.514 1.00 62.62 258 ILE A O 1
ATOM 2097 N N . HIS A 1 259 ? 48.043 17.413 -22.818 1.00 57.94 259 HIS A N 1
ATOM 2098 C CA . HIS A 1 259 ? 48.633 17.946 -21.597 1.00 57.94 259 HIS A CA 1
ATOM 2099 C C . HIS A 1 259 ? 48.741 16.771 -20.626 1.00 57.94 259 HIS A C 1
ATOM 2101 O O . HIS A 1 259 ? 47.764 16.369 -20.000 1.00 57.94 259 HIS A O 1
ATOM 2107 N N . VAL A 1 260 ? 49.914 16.148 -20.595 1.00 59.50 260 VAL A N 1
ATOM 2108 C CA . VAL A 1 260 ? 50.315 15.346 -19.450 1.00 59.50 260 VAL A CA 1
ATOM 2109 C C . VAL A 1 260 ? 50.779 16.386 -18.449 1.00 59.50 260 VAL A C 1
ATOM 2111 O O . VAL A 1 260 ? 51.770 17.074 -18.697 1.00 59.50 260 VAL A O 1
ATOM 2114 N N . ASP A 1 261 ? 50.002 16.591 -17.392 1.00 52.28 261 ASP A N 1
ATOM 2115 C CA . ASP A 1 261 ? 50.432 17.431 -16.284 1.00 52.28 261 ASP A CA 1
ATOM 2116 C C . ASP A 1 261 ? 51.591 16.711 -15.592 1.00 52.28 261 ASP A C 1
ATOM 2118 O O . ASP A 1 261 ? 51.408 15.955 -14.642 1.00 52.28 261 ASP A O 1
ATOM 2122 N N . GLU A 1 262 ? 52.798 16.899 -16.122 1.00 52.75 262 GLU A N 1
ATOM 2123 C CA . GLU A 1 262 ? 54.007 16.671 -15.355 1.00 52.75 262 GLU A CA 1
ATOM 2124 C C . GLU A 1 262 ? 54.149 17.832 -14.379 1.00 52.75 262 GLU A C 1
ATOM 2126 O O . GLU A 1 262 ? 54.153 19.016 -14.733 1.00 52.75 262 GLU A O 1
ATOM 2131 N N . GLU A 1 263 ? 54.177 17.447 -13.114 1.00 55.25 263 GLU A N 1
ATOM 2132 C CA . GLU A 1 263 ? 54.254 18.307 -11.956 1.00 55.25 263 GLU A CA 1
ATOM 2133 C C . GLU A 1 263 ? 55.325 19.396 -12.112 1.00 55.25 263 GLU A C 1
ATOM 2135 O O . GLU A 1 263 ? 56.507 19.135 -12.328 1.00 55.25 263 GLU A O 1
ATOM 2140 N N . GLY A 1 264 ? 54.903 20.640 -11.881 1.00 51.22 264 GLY A N 1
ATOM 2141 C CA . GLY A 1 264 ? 55.798 21.708 -11.455 1.00 51.22 264 GLY A CA 1
ATOM 2142 C C . GLY A 1 264 ? 56.278 22.655 -12.551 1.00 51.22 264 GLY A C 1
ATOM 2143 O O . GLY A 1 264 ? 57.407 22.561 -13.021 1.00 51.22 264 GLY A O 1
ATOM 2144 N N . LYS A 1 265 ? 55.508 23.722 -12.791 1.00 38.06 265 LYS A N 1
ATOM 2145 C CA . LYS A 1 265 ? 55.905 25.089 -12.392 1.00 38.06 265 LYS A CA 1
ATOM 2146 C C . LYS A 1 265 ? 54.848 26.122 -12.780 1.00 38.06 265 LYS A C 1
ATOM 2148 O O . LYS A 1 265 ? 54.335 26.175 -13.889 1.00 38.06 265 LYS A O 1
ATOM 2153 N N . THR A 1 266 ? 54.569 26.959 -11.795 1.00 50.59 266 THR A N 1
ATOM 2154 C CA . THR A 1 266 ? 53.741 28.164 -11.788 1.00 50.59 266 THR A CA 1
ATOM 2155 C C . THR A 1 266 ? 54.113 29.179 -12.871 1.00 50.59 266 THR A C 1
ATOM 2157 O O . THR A 1 266 ? 55.300 29.451 -13.049 1.00 50.59 266 THR A O 1
ATOM 2160 N N . GLY A 1 267 ? 53.122 29.875 -13.443 1.00 35.38 267 GLY A N 1
ATOM 2161 C CA . GLY A 1 267 ? 53.368 31.203 -14.016 1.00 35.38 267 GLY A CA 1
ATOM 2162 C C . GLY A 1 267 ? 52.364 31.711 -15.051 1.00 35.38 267 GLY A C 1
ATOM 2163 O O . GLY A 1 267 ? 52.597 31.553 -16.236 1.00 35.38 267 GLY A O 1
ATOM 2164 N N . GLY A 1 268 ? 51.331 32.416 -14.574 1.00 38.34 268 GLY A N 1
ATOM 2165 C CA . GLY A 1 268 ? 50.941 33.741 -15.084 1.00 38.34 268 GLY A CA 1
ATOM 2166 C C . GLY A 1 268 ? 50.184 33.883 -16.417 1.00 38.34 268 GLY A C 1
ATOM 2167 O O . GLY A 1 268 ? 50.765 33.666 -17.466 1.00 38.34 268 GLY A O 1
ATOM 2168 N N . LYS A 1 269 ? 48.951 34.424 -16.299 1.00 39.78 269 LYS A N 1
ATOM 2169 C CA . LYS A 1 269 ? 48.328 35.541 -17.069 1.00 39.78 269 LYS A CA 1
ATOM 2170 C C . LYS A 1 269 ? 48.493 35.525 -18.607 1.00 39.78 269 LYS A C 1
ATOM 2172 O O . LYS A 1 269 ? 49.611 35.574 -19.090 1.00 39.78 269 LYS A O 1
ATOM 2177 N N . ILE A 1 270 ? 47.468 35.636 -19.456 1.00 38.03 270 ILE A N 1
ATOM 2178 C CA . ILE A 1 270 ? 46.063 36.096 -19.406 1.00 38.03 270 ILE A CA 1
ATOM 2179 C C . ILE A 1 270 ? 45.331 35.298 -20.489 1.00 38.03 270 ILE A C 1
ATOM 2181 O O . ILE A 1 270 ? 45.971 35.069 -21.541 1.00 38.03 270 ILE A O 1
#

Foldseek 3Di:
DDDDDPPVVVPPDPDPDDDDDDDDDDDDDDDDDDDDDDDDDDDDDDDDDDDDDDDDDDDDDDDDDPPCPVQPLVALFLVSLAPCVVVVHDDDLVSLVCNLPPRDADDPPDDQDADPVDPDRDGDDSVVCVVQVQWHAGPVQSAIAGSLCQSQPDCADDDPRPDDPCDRHNHGDDPRPCVVVVSVVQCPDPRNVVSVVVSVVSVCCVVVVDPDPVRVVVVVVVVVVVVVVVVVVVVVVVVVVCVVVVHDPDDPDPPDPPPPPDDDDDDDDD

Solvent-accessible surface area (backbone atoms only — not comparable to full-atom values): 17962 Å² total; per-residue (Å²): 137,90,84,87,77,61,81,72,68,82,67,66,70,85,71,82,76,76,85,87,84,83,89,83,91,85,90,80,92,85,82,89,84,86,87,87,83,86,83,83,80,84,81,83,79,91,81,84,88,81,82,90,82,80,94,74,84,88,78,91,80,78,90,71,85,74,80,75,74,80,67,67,83,82,58,42,41,64,49,76,51,44,54,35,75,84,71,70,54,85,77,55,67,69,58,53,50,43,47,70,77,59,44,47,70,82,60,99,84,62,80,63,71,62,53,87,87,45,97,55,88,50,50,80,56,75,70,51,40,79,72,35,88,51,46,39,63,15,78,88,64,65,22,34,30,29,56,37,37,42,77,44,55,69,98,53,40,68,97,81,52,78,45,81,69,44,75,28,34,73,33,58,42,72,69,55,92,54,39,69,61,53,49,54,54,46,65,71,30,67,68,40,49,54,8,42,52,50,49,52,50,51,51,33,37,72,71,66,76,40,80,47,72,66,57,51,52,54,54,49,51,54,50,52,54,52,53,50,51,55,52,51,50,54,52,50,52,50,52,53,49,31,61,75,69,75,45,72,96,61,75,100,65,92,79,70,84,78,80,72,86,72,86,84,82,89,82,81,90,132

InterPro domains:
  IPR006580 Zinc finger, TTF-type [SM00597] (120-220)

pLDDT: mean 70.11, std 24.88, range [23.97, 97.38]

Organism: NCBI:txid13131

Sequence (270 aa):
MKRSDKITDLFQLRTNKLPKTTDTDNIGNIESVENENVVSTSINFDSQDIGSDNIGNIENVKNENVVSTSINFDSQDIGAYINLREKNIILNDLKREQLLTSPWVPPSGYVFPIDNTNKRNLRFQMSWINRFSWLVYSEIEKGALCKFCVLFSNSDTGKGSHEKTKSFVTQPFKKWKNAIEKFNDHENCQYHKLSKERAEYFLSVNYRKQKSVIEVLNSEQARQASENRKKLYSIVETIILCGRLEMSLRGKTDSGRIHVDEEGKTGGKI

Secondary structure (DSSP, 8-state):
------GGGGG------PPP----------------------------------------------------TT---GGGGTTTTTTT-PPPHHHHHHHHHS-----TT--PPP-TTSSS-----THHHHH-TTEEEETTTTEEEEHHHHHT--S-BSTTS-B--TBTTTB-B--GGGHHHHHHHHHHSHHHHHHHHHHHHHHHHHTTSS--HHHHHHHHHHHHHHHHHHHHHHHHHHHHHHHHTT--SS-S----------S-------

Mean predicted aligned error: 18.11 Å

Radius of gyration: 33.48 Å; Cα contacts (8 Å, |Δi|>4): 174; chains: 1; bounding box: 81×76×92 Å